Protein AF-0000000083614075 (afdb_homodimer)

Sequence (200 aa):
MGEINKVENQLRDLSQEEKDEILESFGNFKSYLSDQVSKGEK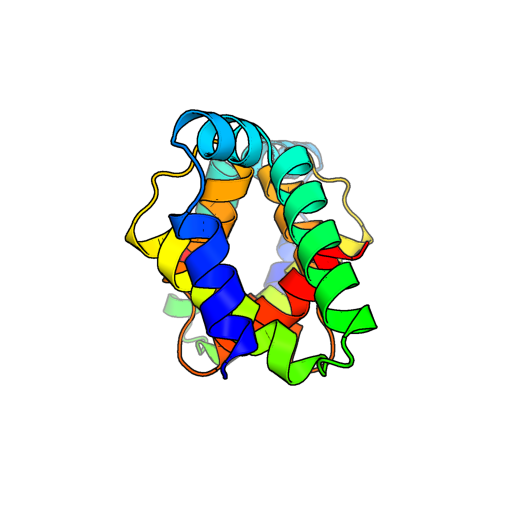LGLSEETLAKATEKVADYLARSEEPRNKEEKVLQELWKSAEGNEKHAIAHALLRMVQQMGEINKVENQLRDLSQEEKDEILESFGNFKSYLSDQVSKGEKLGLSEETLAKATEKVADYLARSEEPRNKEEKVLQELWKSAEGNEKHAIAHALLRMVQQ

Organism: NCBI:txid2304605

pLDDT: mean 85.8, std 11.55, range [47.25, 97.38]

Solvent-accessible surface area (backbone atoms only — not comparable to full-atom values): 10437 Å² total; per-residue (Å²): 110,69,63,40,52,42,52,56,47,49,62,66,66,44,50,72,68,54,47,48,56,31,52,60,34,69,66,46,35,32,51,52,51,28,51,54,51,50,53,39,46,74,74,64,51,48,70,69,56,50,25,53,32,42,36,52,50,51,52,48,44,56,74,73,48,78,62,70,44,62,51,48,38,50,53,35,47,36,55,72,36,36,58,88,69,22,48,58,33,46,19,45,11,47,53,45,40,35,68,100,110,69,64,41,52,42,53,55,48,49,62,68,65,45,50,71,68,55,47,49,57,31,52,61,36,70,66,45,35,33,52,54,52,28,51,55,51,51,53,39,48,75,72,64,51,48,69,68,54,51,24,54,33,42,36,52,50,51,51,47,45,57,74,72,48,78,62,68,43,62,50,48,37,50,53,35,48,36,55,72,36,36,57,86,69,23,46,58,32,46,19,45,11,48,54,46,41,35,69,99

Foldseek 3Di:
DVVLVVVVVVVVPDDPVRVCVCLQDPVSVLQVLLVSVVVCVVVPHDLLRQLVSLLVVLVCCLPPHDRNDPVNVVSSVVCVPDDDCRSSVVSSVSSVVSND/DVVLVVVVVVVVPDDPVRNCVCLQDPVSVLQVLLVSVVVCVVVPHDLLRQLVSLLVVLVCCLPPHDRNDPVNVVSSVVCVPDDDCRSSVVSSVSSVVSND

InterPro domains:
  IPR021637 Protein of unknown function DUF3243 [PF11588] (21-99)
  IPR038292 YmfJ/YflH superfamily [G3DSA:1.10.760.20] (17-100)

Nearest PDB structures (foldseek):
  6j2x-assembly1_R  TM=3.434E-01  e=3.683E+00  Saccharomyces cerevisiae S288C

Radius of gyration: 17.68 Å; Cα contacts (8 Å, |Δi|>4): 192; chains: 2; bounding box: 33×51×41 Å

Secondary structure (DSSP, 8-state):
-HHHHHHHHHHHHS-HHHHHHHHT-HHHHHHHHHHHHHHHHHTT--HHHHHHHHHHHHHHHHHH---SSHHHHHHHHHHHT--TTHHHHHHHHHHHHHH-/-HHHHHHHHHHHHS-HHHHHHHHT-HHHHHHHHHHHHHHHHHTT--HHHHHHHHHHHHHHHHHH---SSHHHHHHHHHHHT--TTHHHHHHHHHHHHHH-

Structure (mmCIF, N/CA/C/O backbone):
data_AF-0000000083614075-model_v1
#
loop_
_entity.id
_entity.type
_entity.pdbx_description
1 polymer 'DUF3243 domain-containing protein'
#
loop_
_atom_site.group_PDB
_atom_site.id
_atom_site.type_symbol
_atom_site.label_atom_id
_atom_site.label_alt_id
_atom_site.label_comp_id
_atom_site.label_asym_id
_atom_site.label_entity_id
_atom_site.label_seq_id
_atom_site.pdbx_PDB_ins_code
_atom_site.Cartn_x
_atom_site.Cartn_y
_atom_site.Cartn_z
_atom_site.occupancy
_atom_site.B_iso_or_equiv
_atom_site.auth_seq_id
_atom_site.auth_comp_id
_atom_site.auth_asym_id
_atom_site.auth_atom_id
_atom_site.pdbx_PDB_model_num
ATOM 1 N N . MET A 1 1 ? 13.602 -20.828 -5.191 1 47.25 1 MET A N 1
ATOM 2 C CA . MET A 1 1 ? 13.852 -20.031 -6.383 1 47.25 1 MET A CA 1
ATOM 3 C C . MET A 1 1 ? 13.062 -20.562 -7.574 1 47.25 1 MET A C 1
ATOM 5 O O . MET A 1 1 ? 12.492 -19.781 -8.344 1 47.25 1 MET A O 1
ATOM 9 N N . GLY A 1 2 ? 13.039 -21.797 -7.535 1 51.81 2 GLY A N 1
ATOM 10 C CA . GLY A 1 2 ? 12.391 -22.5 -8.633 1 51.81 2 GLY A CA 1
ATOM 11 C C . GLY A 1 2 ? 10.891 -22.266 -8.695 1 51.81 2 GLY A C 1
ATOM 12 O O . GLY A 1 2 ? 10.336 -22.062 -9.773 1 51.81 2 GLY A O 1
ATOM 13 N N . GLU A 1 3 ? 10.312 -22.25 -7.539 1 50.25 3 GLU A N 1
ATOM 14 C CA . GLU A 1 3 ? 8.859 -22.141 -7.488 1 50.25 3 GLU A CA 1
ATOM 15 C C . GLU A 1 3 ? 8.414 -20.703 -7.762 1 50.25 3 GLU A C 1
ATOM 17 O O . GLU A 1 3 ? 7.371 -20.469 -8.383 1 50.25 3 GLU A O 1
ATOM 22 N N . ILE A 1 4 ? 9.172 -19.703 -7.238 1 52.78 4 ILE A N 1
ATOM 23 C CA . ILE A 1 4 ? 8.883 -18.297 -7.535 1 52.78 4 ILE A CA 1
ATOM 24 C C . ILE A 1 4 ? 8.891 -18.078 -9.047 1 52.78 4 ILE A C 1
ATOM 26 O O . ILE A 1 4 ? 8.016 -17.391 -9.586 1 52.78 4 ILE A O 1
ATOM 30 N N . ASN A 1 5 ? 9.891 -18.578 -9.695 1 54.62 5 ASN A N 1
ATOM 31 C CA . ASN A 1 5 ? 9.977 -18.5 -11.148 1 54.62 5 ASN A CA 1
ATOM 32 C C . ASN A 1 5 ? 8.75 -19.125 -11.812 1 54.62 5 ASN A C 1
ATOM 34 O O . ASN A 1 5 ? 8.305 -18.656 -12.859 1 54.62 5 ASN A O 1
ATOM 38 N N . LYS A 1 6 ? 8.219 -20.031 -11.016 1 59 6 LYS A N 1
ATOM 39 C CA . LYS A 1 6 ? 7.043 -20.703 -11.555 1 59 6 LYS A CA 1
ATOM 40 C C . LYS A 1 6 ? 5.832 -19.781 -11.57 1 59 6 LYS A C 1
ATOM 42 O O . LYS A 1 6 ? 5.055 -19.781 -12.523 1 59 6 LYS A O 1
ATOM 47 N N . VAL A 1 7 ? 5.766 -18.969 -10.508 1 60.44 7 VAL A N 1
ATOM 48 C CA . VAL A 1 7 ? 4.641 -18.031 -10.469 1 60.44 7 VAL A CA 1
ATOM 49 C C . VAL A 1 7 ? 4.77 -17.016 -11.594 1 60.44 7 VAL A C 1
ATOM 51 O O . VAL A 1 7 ? 3.787 -16.703 -12.273 1 60.44 7 VAL A O 1
ATOM 54 N N . GLU A 1 8 ? 5.93 -16.469 -11.711 1 60.44 8 GLU A N 1
ATOM 55 C CA . GLU A 1 8 ? 6.16 -15.594 -12.852 1 60.44 8 GLU A CA 1
ATOM 56 C C . GLU A 1 8 ? 5.812 -16.281 -14.164 1 60.44 8 GLU A C 1
ATOM 58 O O . GLU A 1 8 ? 5.199 -15.68 -15.047 1 60.44 8 GLU A O 1
ATOM 63 N N . ASN A 1 9 ? 6.266 -17.469 -14.266 1 61.31 9 ASN A N 1
ATOM 64 C CA . ASN A 1 9 ? 6.023 -18.25 -15.469 1 61.31 9 ASN A CA 1
ATOM 65 C C . ASN A 1 9 ? 4.535 -18.516 -15.68 1 61.31 9 ASN A C 1
ATOM 67 O O . ASN A 1 9 ? 4.051 -18.5 -16.812 1 61.31 9 ASN A O 1
ATOM 71 N N . GLN A 1 10 ? 3.871 -18.672 -14.57 1 63.12 10 GLN A N 1
ATOM 72 C CA . GLN A 1 10 ? 2.438 -18.922 -14.68 1 63.12 10 GLN A CA 1
ATOM 73 C C . GLN A 1 10 ? 1.694 -17.672 -15.156 1 63.12 10 GLN A C 1
ATOM 75 O O . GLN A 1 10 ? 0.811 -17.766 -16.016 1 63.12 10 GLN A O 1
ATOM 80 N N . LEU A 1 11 ? 2.098 -16.547 -14.633 1 61.28 11 LEU A N 1
ATOM 81 C CA . LEU A 1 11 ? 1.465 -15.312 -15.094 1 61.28 11 LEU A CA 1
ATOM 82 C C . LEU A 1 11 ? 1.776 -15.055 -16.562 1 61.28 11 LEU A C 1
ATOM 84 O O . LEU A 1 11 ? 0.917 -14.578 -17.312 1 61.28 11 LEU A O 1
ATOM 88 N N . ARG A 1 12 ? 2.955 -15.406 -16.938 1 65.94 12 ARG A N 1
ATOM 89 C CA . ARG A 1 12 ? 3.367 -15.219 -18.312 1 65.94 12 ARG A CA 1
ATOM 90 C C . ARG A 1 12 ? 2.648 -16.203 -19.234 1 65.94 12 ARG A C 1
ATOM 92 O O . ARG A 1 12 ? 2.412 -15.898 -20.406 1 65.94 12 ARG A O 1
ATOM 99 N N . ASP A 1 13 ? 2.25 -17.234 -18.641 1 75 13 ASP A N 1
ATOM 100 C CA . ASP A 1 13 ? 1.647 -18.297 -19.453 1 75 13 ASP A CA 1
ATOM 101 C C . ASP A 1 13 ? 0.148 -18.062 -19.625 1 75 13 ASP A C 1
ATOM 103 O O . ASP A 1 13 ? -0.504 -18.766 -20.406 1 75 13 ASP A O 1
ATOM 107 N N . LEU A 1 14 ? -0.363 -17.016 -18.953 1 79.25 14 LEU A N 1
ATOM 108 C CA . LEU A 1 14 ? -1.79 -16.734 -19.062 1 79.25 14 LEU A CA 1
ATOM 109 C C . LEU A 1 14 ? -2.105 -16.047 -20.391 1 79.25 14 LEU A C 1
ATOM 111 O O . LEU A 1 14 ? -1.291 -15.289 -20.922 1 79.25 14 LEU A O 1
ATOM 115 N N . SER A 1 15 ? -3.271 -16.484 -20.953 1 84.38 15 SER A N 1
ATOM 116 C CA . SER A 1 15 ? -3.732 -15.758 -22.125 1 84.38 15 SER A CA 1
ATOM 117 C C . SER A 1 15 ? -4.09 -14.312 -21.781 1 84.38 15 SER A C 1
ATOM 119 O O . SER A 1 15 ? -4.277 -13.984 -20.609 1 84.38 15 SER A O 1
ATOM 121 N N . GLN A 1 16 ? -4.031 -13.492 -22.75 1 82.44 16 GLN A N 1
ATOM 122 C CA . GLN A 1 16 ? -4.426 -12.102 -22.547 1 82.44 16 GLN A CA 1
ATOM 123 C C . GLN A 1 16 ? -5.832 -12.008 -21.969 1 82.44 16 GLN A C 1
ATOM 125 O O . GLN A 1 16 ? -6.102 -11.172 -21.109 1 82.44 16 GLN A O 1
ATOM 130 N N . GLU A 1 17 ? -6.645 -12.938 -22.438 1 87.31 17 GLU A N 1
ATOM 131 C CA . GLU A 1 17 ? -8.016 -12.969 -21.953 1 87.31 17 GLU A CA 1
ATOM 132 C C . GLU A 1 17 ? -8.07 -13.312 -20.469 1 87.31 17 GLU A C 1
ATOM 134 O O . GLU A 1 17 ? -8.812 -12.695 -19.703 1 87.31 17 GLU A O 1
ATOM 139 N N . GLU A 1 18 ? -7.316 -14.219 -20.016 1 85.94 18 GLU A N 1
ATOM 140 C CA . GLU A 1 18 ? -7.262 -14.602 -18.609 1 85.94 18 GLU A CA 1
ATOM 141 C C . GLU A 1 18 ? -6.703 -13.477 -17.75 1 85.94 18 GLU A C 1
ATOM 143 O O . GLU A 1 18 ? -7.23 -13.188 -16.672 1 85.94 18 GLU A O 1
ATOM 148 N N . LYS A 1 19 ? -5.699 -12.82 -18.203 1 82.06 19 LYS A N 1
ATOM 149 C CA . LYS A 1 19 ? -5.102 -11.703 -17.484 1 82.06 19 LYS A CA 1
ATOM 150 C C . LYS A 1 19 ? -6.109 -10.57 -17.312 1 82.06 19 LYS A C 1
ATOM 152 O O . LYS A 1 19 ? -6.203 -9.984 -16.219 1 82.06 19 LYS A O 1
ATOM 157 N N . ASP A 1 20 ? -6.809 -10.328 -18.359 1 84 20 ASP A N 1
ATOM 158 C CA . ASP A 1 20 ? -7.812 -9.266 -18.328 1 84 20 ASP A CA 1
ATOM 159 C C . ASP A 1 20 ? -8.891 -9.57 -17.281 1 84 20 ASP A C 1
ATOM 161 O O . ASP A 1 20 ? -9.328 -8.672 -16.562 1 84 20 ASP A O 1
ATOM 165 N N . GLU A 1 21 ? -9.188 -10.797 -17.297 1 86.5 21 GLU A N 1
ATOM 166 C CA . GLU A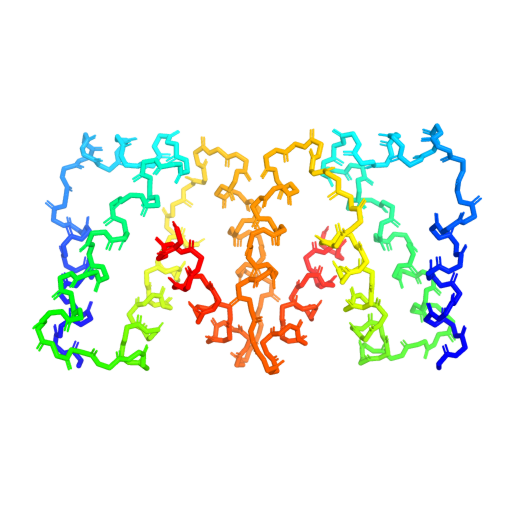 1 21 ? -10.203 -11.203 -16.328 1 86.5 21 GLU A CA 1
ATOM 167 C C . GLU A 1 21 ? -9.695 -11.055 -14.898 1 86.5 21 GLU A C 1
ATOM 169 O O . GLU A 1 21 ? -10.406 -10.555 -14.023 1 86.5 21 GLU A O 1
ATOM 174 N N . ILE A 1 22 ? -8.484 -11.445 -14.648 1 85.31 22 ILE A N 1
ATOM 175 C CA . ILE A 1 22 ? -7.883 -11.414 -13.32 1 85.31 22 ILE A CA 1
ATOM 176 C C . ILE A 1 22 ? -7.684 -9.969 -12.875 1 85.31 22 ILE A C 1
ATOM 178 O O . ILE A 1 22 ? -7.977 -9.617 -11.734 1 85.31 22 ILE A O 1
ATOM 182 N N . LEU A 1 23 ? -7.285 -9.125 -13.859 1 84.69 23 LEU A N 1
ATOM 183 C CA . LEU A 1 23 ? -6.902 -7.762 -13.516 1 84.69 23 LEU A CA 1
ATOM 184 C C . LEU A 1 23 ? -8.102 -6.82 -13.609 1 84.69 23 LEU A C 1
ATOM 186 O O . LEU A 1 23 ? -7.992 -5.641 -13.281 1 84.69 23 LEU A O 1
ATOM 190 N N . GLU A 1 24 ? -9.273 -7.402 -13.984 1 83.94 24 GLU A N 1
ATOM 191 C CA . GLU A 1 24 ? -10.492 -6.605 -14.148 1 83.94 24 GLU A CA 1
ATOM 192 C C . GLU A 1 24 ? -10.914 -5.965 -12.828 1 83.94 24 GLU A C 1
ATOM 194 O O . GLU A 1 24 ? -11.398 -4.832 -12.812 1 83.94 24 GLU A O 1
ATOM 199 N N . SER A 1 25 ? -10.781 -6.734 -11.805 1 88.25 25 SER A N 1
ATOM 200 C CA . SER A 1 25 ? -11.102 -6.199 -10.484 1 88.25 25 SER A CA 1
ATOM 201 C C . SER A 1 25 ? -10.078 -6.656 -9.445 1 88.25 25 SER A C 1
ATOM 203 O O . SER A 1 25 ? -9.508 -7.742 -9.555 1 88.25 25 SER A O 1
ATOM 205 N N . PHE A 1 26 ? -9.898 -5.828 -8.5 1 88.56 26 PHE A N 1
ATOM 206 C CA . PHE A 1 26 ? -8.961 -6.152 -7.43 1 88.56 26 PHE A CA 1
ATOM 207 C C . PHE A 1 26 ? -9.406 -7.41 -6.691 1 88.56 26 PHE A C 1
ATOM 209 O O . PHE A 1 26 ? -8.57 -8.203 -6.25 1 88.56 26 PHE A O 1
ATOM 216 N N . GLY A 1 27 ? -10.68 -7.57 -6.598 1 90 27 GLY A N 1
ATOM 217 C CA . GLY A 1 27 ? -11.211 -8.781 -5.988 1 90 27 GLY A CA 1
ATOM 218 C C . GLY A 1 27 ? -10.789 -10.047 -6.719 1 90 27 GLY A C 1
ATOM 219 O O . GLY A 1 27 ? -10.383 -11.023 -6.09 1 90 27 GLY A O 1
ATOM 220 N N . ASN A 1 28 ? -10.969 -10.023 -8.047 1 90.12 28 ASN A N 1
ATOM 221 C CA . ASN A 1 28 ? -10.531 -11.164 -8.844 1 90.12 28 ASN A CA 1
ATOM 222 C C . ASN A 1 28 ? -9.031 -11.414 -8.688 1 90.12 28 ASN A C 1
ATOM 224 O O . ASN A 1 28 ? -8.609 -12.562 -8.531 1 90.12 28 ASN A O 1
ATOM 228 N N . PHE A 1 29 ? -8.352 -10.352 -8.742 1 87.44 29 PHE A N 1
ATOM 229 C CA . PHE A 1 29 ? -6.906 -10.438 -8.594 1 87.44 29 PHE A CA 1
ATOM 230 C C . PHE A 1 29 ? -6.539 -11.047 -7.242 1 87.44 29 PHE A C 1
ATOM 232 O O . PHE A 1 29 ? -5.727 -11.969 -7.168 1 87.44 29 PHE A O 1
ATOM 239 N N . LYS A 1 30 ? -7.129 -10.617 -6.223 1 91.06 30 LYS A N 1
ATOM 240 C CA . LYS A 1 30 ? -6.875 -11.117 -4.879 1 91.06 30 LYS A CA 1
ATOM 241 C C . LYS A 1 30 ? -7.191 -12.609 -4.781 1 91.06 30 LYS A C 1
ATOM 243 O O . LYS A 1 30 ? -6.441 -13.367 -4.164 1 91.06 30 LYS A O 1
ATOM 248 N N . SER A 1 31 ? -8.32 -13 -5.332 1 91.12 31 SER A N 1
ATOM 249 C CA . SER A 1 31 ? -8.711 -14.398 -5.309 1 91.12 31 SER A CA 1
ATOM 250 C C . SER A 1 31 ? -7.68 -15.273 -6.008 1 91.12 31 SER A C 1
ATOM 252 O O . SER A 1 31 ? -7.316 -16.344 -5.5 1 91.12 31 SER A O 1
ATOM 254 N N . TYR A 1 32 ? -7.316 -14.805 -7.156 1 88 32 TYR A N 1
ATOM 255 C CA . TYR A 1 32 ? -6.316 -15.555 -7.906 1 88 32 TYR A CA 1
ATOM 256 C C . TYR A 1 32 ? -5.027 -15.703 -7.105 1 88 32 TYR A C 1
ATOM 258 O O . TYR A 1 32 ? -4.488 -16.797 -6.977 1 88 32 TYR A O 1
ATOM 266 N N . LEU A 1 33 ? -4.488 -14.586 -6.594 1 88.75 33 LEU A N 1
ATOM 267 C CA . LEU A 1 33 ? -3.246 -14.617 -5.828 1 88.75 33 LEU A CA 1
ATOM 268 C C . LEU A 1 33 ? -3.395 -15.484 -4.582 1 88.75 33 LEU A C 1
ATOM 270 O O . LEU A 1 33 ? -2.459 -16.188 -4.199 1 88.75 33 LEU A O 1
ATOM 274 N N . SER A 1 34 ? -4.535 -15.375 -3.955 1 91.38 34 SER A N 1
ATOM 275 C CA . SER A 1 34 ? -4.797 -16.188 -2.775 1 91.38 34 SER A CA 1
ATOM 276 C C . SER A 1 34 ? -4.695 -17.672 -3.098 1 91.38 34 SER A C 1
ATOM 278 O O . SER A 1 34 ? -4.129 -18.453 -2.32 1 91.38 34 SER A O 1
ATOM 280 N N . ASP A 1 35 ? -5.234 -18.016 -4.195 1 90.12 35 ASP A N 1
ATOM 281 C CA . ASP A 1 35 ? -5.164 -19.406 -4.637 1 90.12 35 ASP A CA 1
ATOM 282 C C . ASP A 1 35 ? -3.717 -19.828 -4.875 1 90.12 35 ASP A C 1
ATOM 284 O O . ASP A 1 35 ? -3.312 -20.922 -4.469 1 90.12 35 ASP A O 1
ATOM 288 N N . GLN A 1 36 ? -3.002 -18.984 -5.547 1 86.44 36 GLN A N 1
ATOM 289 C CA . GLN A 1 36 ? -1.602 -19.281 -5.816 1 86.44 36 GLN A CA 1
ATOM 290 C C . GLN A 1 36 ? -0.808 -19.422 -4.52 1 86.44 36 GLN A C 1
ATOM 292 O O . GLN A 1 36 ? 0.027 -20.312 -4.387 1 86.44 36 GLN A O 1
ATOM 297 N N . VAL A 1 37 ? -1.019 -18.547 -3.586 1 89.19 37 VAL A N 1
ATOM 298 C CA . VAL A 1 37 ? -0.34 -18.578 -2.293 1 89.19 37 VAL A CA 1
ATOM 299 C C . VAL A 1 37 ? -0.695 -19.859 -1.548 1 89.19 37 VAL A C 1
ATOM 301 O O . VAL A 1 37 ? 0.181 -20.516 -0.983 1 89.19 37 VAL A O 1
ATOM 304 N N . SER A 1 38 ? -1.974 -20.203 -1.531 1 90.38 38 SER A N 1
ATOM 305 C CA . SER A 1 38 ? -2.428 -21.422 -0.872 1 90.38 38 SER A CA 1
ATOM 306 C C . SER A 1 38 ? -1.735 -22.641 -1.446 1 90.38 38 SER A C 1
ATOM 308 O O . SER A 1 38 ? -1.33 -23.547 -0.702 1 90.38 38 SER A O 1
ATOM 310 N N . LYS A 1 39 ? -1.658 -22.719 -2.74 1 88.62 39 LYS A N 1
ATOM 311 C CA . LYS A 1 39 ? -0.956 -23.812 -3.395 1 88.62 39 LYS A CA 1
ATOM 312 C C . LYS A 1 39 ? 0.502 -23.875 -2.947 1 88.62 39 LYS A C 1
ATOM 314 O O . LYS A 1 39 ? 1.022 -24.953 -2.66 1 88.62 39 LYS A O 1
ATOM 319 N N . GLY A 1 40 ? 1.135 -22.734 -2.912 1 88 40 GLY A N 1
ATOM 320 C CA . GLY A 1 40 ? 2.514 -22.672 -2.455 1 88 40 GLY A CA 1
ATOM 321 C C . GLY A 1 40 ? 2.689 -23.141 -1.024 1 88 40 GLY A C 1
ATOM 322 O O . GLY A 1 40 ? 3.643 -23.859 -0.715 1 88 40 GLY A O 1
ATOM 323 N N . GLU A 1 41 ? 1.739 -22.766 -0.223 1 89.69 41 GLU A N 1
ATOM 324 C CA . GLU A 1 41 ? 1.795 -23.188 1.172 1 89.69 41 GLU A CA 1
ATOM 325 C C . GLU A 1 41 ? 1.646 -24.703 1.292 1 89.69 41 GLU A C 1
ATOM 327 O O . GLU A 1 41 ? 2.34 -25.344 2.088 1 89.69 41 GLU A O 1
ATOM 332 N N . LYS A 1 42 ? 0.797 -25.234 0.542 1 90.94 42 LYS A N 1
ATOM 333 C CA . LYS A 1 42 ? 0.562 -26.672 0.564 1 90.94 42 LYS A CA 1
ATOM 334 C C . LYS A 1 42 ? 1.794 -27.438 0.087 1 90.94 42 LYS A C 1
ATOM 336 O O . LYS A 1 42 ? 2.047 -28.562 0.533 1 90.94 42 LYS A O 1
ATOM 341 N N . LEU A 1 43 ? 2.557 -26.797 -0.773 1 90.06 43 LEU A N 1
ATOM 342 C CA . LEU A 1 43 ? 3.775 -27.406 -1.289 1 90.06 43 LEU A CA 1
ATOM 343 C C . LEU A 1 43 ? 4.934 -27.219 -0.312 1 90.06 43 LEU A C 1
ATOM 345 O O . LEU A 1 43 ? 6.047 -27.672 -0.573 1 90.06 43 LEU A O 1
ATOM 349 N N . GLY A 1 44 ? 4.695 -26.5 0.782 1 90 44 GLY A N 1
ATOM 350 C CA . GLY A 1 44 ? 5.688 -26.359 1.833 1 90 44 GLY A CA 1
ATOM 351 C C . GLY A 1 44 ? 6.559 -25.125 1.667 1 90 44 GLY A C 1
ATOM 352 O O . GLY A 1 44 ? 7.605 -25.016 2.307 1 90 44 GLY A O 1
ATOM 353 N N . LEU A 1 45 ? 6.18 -24.219 0.826 1 89.44 45 LEU A N 1
ATOM 354 C CA . LEU A 1 45 ? 6.945 -23 0.663 1 89.44 45 LEU A CA 1
ATOM 355 C C . LEU A 1 45 ? 6.824 -22.109 1.898 1 89.44 45 LEU A C 1
ATOM 357 O O . LEU A 1 45 ? 5.742 -21.984 2.477 1 89.44 45 LEU A O 1
ATOM 361 N N . SER A 1 46 ? 7.949 -21.516 2.301 1 90.75 46 SER A N 1
ATOM 362 C CA . SER A 1 46 ? 7.957 -20.641 3.469 1 90.75 46 SER A CA 1
ATOM 363 C C . SER A 1 46 ? 7.316 -19.297 3.152 1 90.75 46 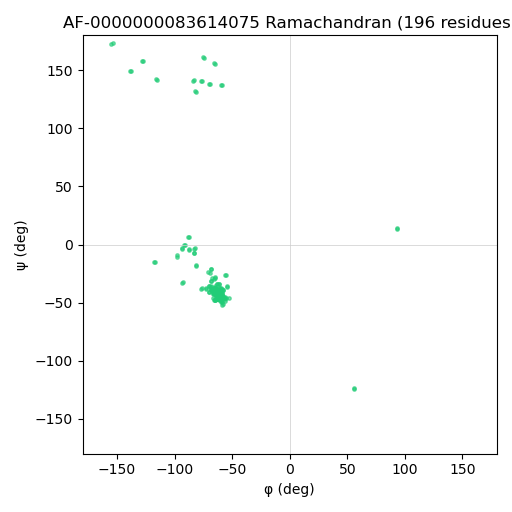SER A C 1
ATOM 365 O O . SER A 1 46 ? 7.199 -18.922 1.985 1 90.75 46 SER A O 1
ATOM 367 N N . GLU A 1 47 ? 6.926 -18.609 4.184 1 88.38 47 GLU A N 1
ATOM 368 C CA . GLU A 1 47 ? 6.406 -17.25 4.016 1 88.38 47 GLU A CA 1
ATOM 369 C C . GLU A 1 47 ? 7.434 -16.344 3.338 1 88.38 47 GLU A C 1
ATOM 371 O O . GLU A 1 47 ? 7.078 -15.516 2.496 1 88.38 47 GLU A O 1
ATOM 376 N N . GLU A 1 48 ? 8.656 -16.547 3.73 1 91.5 48 GLU A N 1
ATOM 377 C CA . GLU A 1 48 ? 9.734 -15.758 3.141 1 91.5 48 GLU A CA 1
ATOM 378 C C . GLU A 1 48 ? 9.867 -16.031 1.645 1 91.5 48 GLU A C 1
ATOM 380 O O . GLU A 1 48 ? 10.023 -15.109 0.849 1 91.5 48 GLU A O 1
ATOM 385 N N . THR A 1 49 ? 9.758 -17.203 1.249 1 90.5 49 THR A N 1
ATOM 386 C CA . THR A 1 49 ? 9.82 -17.562 -0.161 1 90.5 49 THR A CA 1
ATOM 387 C C . THR A 1 49 ? 8.633 -16.984 -0.924 1 90.5 49 THR A C 1
ATOM 389 O O . THR A 1 49 ? 8.797 -16.438 -2.018 1 90.5 49 THR A O 1
ATOM 392 N N . LEU A 1 50 ? 7.512 -17.078 -0.289 1 92.06 50 LEU A N 1
ATOM 393 C CA . LEU A 1 50 ? 6.309 -16.531 -0.903 1 92.06 50 LEU A CA 1
ATOM 394 C C . LEU A 1 50 ? 6.395 -15.008 -1.011 1 92.06 50 LEU A C 1
ATOM 396 O O . LEU A 1 50 ? 5.953 -14.43 -2.004 1 92.06 50 LEU A O 1
ATOM 400 N N . ALA A 1 51 ? 6.949 -14.375 -0.026 1 91.25 51 ALA A N 1
ATOM 401 C CA . ALA A 1 51 ? 7.121 -12.93 -0.055 1 91.25 51 ALA A CA 1
ATOM 402 C C . ALA A 1 51 ? 8.07 -12.508 -1.175 1 91.25 51 ALA A C 1
ATOM 404 O O . ALA A 1 51 ? 7.832 -11.516 -1.863 1 91.25 51 ALA A O 1
ATOM 405 N N . LYS A 1 52 ? 9.086 -13.242 -1.372 1 90.62 52 LYS A N 1
ATOM 406 C CA . LYS A 1 52 ? 10.031 -12.953 -2.447 1 90.62 52 LYS A CA 1
ATOM 407 C C . LYS A 1 52 ? 9.375 -13.117 -3.814 1 90.62 52 LYS A C 1
ATOM 409 O O . LYS A 1 52 ? 9.617 -12.32 -4.727 1 90.62 52 LYS A O 1
ATOM 414 N N . ALA A 1 53 ? 8.586 -14.156 -3.912 1 87.38 53 ALA A N 1
ATOM 415 C CA . ALA A 1 53 ? 7.832 -14.336 -5.148 1 87.38 53 ALA A CA 1
ATOM 416 C C . ALA A 1 53 ? 6.879 -13.164 -5.387 1 87.38 53 ALA A C 1
ATOM 418 O O . ALA A 1 53 ? 6.773 -12.656 -6.504 1 87.38 53 ALA A O 1
ATOM 419 N N . THR A 1 54 ? 6.191 -12.742 -4.359 1 91.56 54 THR A N 1
ATOM 420 C CA . THR A 1 54 ? 5.281 -11.609 -4.438 1 91.56 54 THR A CA 1
ATOM 421 C C . THR A 1 54 ? 6.027 -10.344 -4.867 1 91.56 54 THR A C 1
ATOM 423 O O . THR A 1 54 ? 5.527 -9.57 -5.684 1 91.56 54 THR A O 1
ATOM 426 N N . GLU A 1 55 ? 7.168 -10.195 -4.328 1 91.69 55 GLU A N 1
ATOM 427 C CA . GLU A 1 55 ? 7.992 -9.055 -4.711 1 91.69 55 GLU A CA 1
ATOM 428 C C . GLU A 1 55 ? 8.266 -9.047 -6.211 1 91.69 55 GLU A C 1
ATOM 430 O O . GLU A 1 55 ? 8.164 -8.008 -6.863 1 91.69 55 GLU A O 1
ATOM 435 N N . LYS A 1 56 ? 8.594 -10.164 -6.73 1 88.06 56 LYS A N 1
ATOM 436 C CA . LYS A 1 56 ? 8.883 -10.273 -8.156 1 88.06 56 LYS A CA 1
ATOM 437 C C . LYS A 1 56 ? 7.648 -9.969 -8.992 1 88.06 56 LYS A C 1
ATOM 439 O O . LYS A 1 56 ? 7.738 -9.258 -10 1 88.06 56 LYS A O 1
ATOM 444 N N . VAL A 1 57 ? 6.531 -10.43 -8.602 1 85.12 57 VAL A N 1
ATOM 445 C CA . VAL A 1 57 ? 5.285 -10.195 -9.312 1 85.12 57 VAL A CA 1
ATOM 446 C C . VAL A 1 57 ? 4.941 -8.703 -9.273 1 85.12 57 VAL A C 1
ATOM 448 O O . VAL A 1 57 ? 4.566 -8.125 -10.297 1 85.12 57 VAL A O 1
ATOM 451 N N . ALA A 1 58 ? 5.047 -8.18 -8.094 1 89.5 58 ALA A N 1
ATOM 452 C CA . ALA A 1 58 ? 4.742 -6.762 -7.934 1 89.5 58 ALA A CA 1
ATOM 453 C C . ALA A 1 58 ? 5.676 -5.902 -8.781 1 89.5 58 ALA A C 1
ATOM 455 O O . ALA A 1 58 ? 5.242 -4.922 -9.391 1 89.5 58 ALA A O 1
ATOM 456 N N . ASP A 1 59 ? 6.969 -6.281 -8.891 1 90 59 ASP A N 1
ATOM 457 C CA . ASP A 1 59 ? 7.93 -5.582 -9.742 1 90 59 ASP A CA 1
ATOM 458 C C . ASP A 1 59 ? 7.512 -5.633 -11.211 1 90 59 ASP A C 1
ATOM 460 O O . ASP A 1 59 ? 7.547 -4.613 -11.906 1 90 59 ASP A O 1
ATOM 464 N N . TYR A 1 60 ? 7.176 -6.793 -11.555 1 83.81 60 TYR A N 1
ATOM 465 C CA . TYR A 1 60 ? 6.77 -6.98 -12.938 1 83.81 60 TYR A CA 1
ATOM 466 C C . TYR A 1 60 ? 5.535 -6.148 -13.266 1 83.81 60 TYR A C 1
ATOM 468 O O . TYR A 1 60 ? 5.496 -5.449 -14.281 1 83.81 60 TYR A O 1
ATOM 476 N N . LEU A 1 61 ? 4.539 -6.203 -12.422 1 83.44 61 LEU A N 1
ATOM 477 C CA . LEU A 1 61 ? 3.295 -5.473 -12.648 1 83.44 61 LEU A CA 1
ATOM 478 C C . LEU A 1 61 ? 3.539 -3.969 -12.641 1 83.44 61 LEU A C 1
ATOM 480 O O . LEU A 1 61 ? 2.975 -3.242 -13.461 1 83.44 61 LEU A O 1
ATOM 484 N N . ALA A 1 62 ? 4.352 -3.508 -11.781 1 88.75 62 ALA A N 1
ATOM 485 C CA . ALA A 1 62 ? 4.621 -2.078 -11.656 1 88.75 62 ALA A CA 1
ATOM 486 C C . ALA A 1 62 ? 5.352 -1.548 -12.891 1 88.75 62 ALA A C 1
ATOM 488 O O . ALA A 1 62 ? 5.168 -0.392 -13.273 1 88.75 62 ALA A O 1
ATOM 489 N N . ARG A 1 63 ? 6.109 -2.355 -13.555 1 87.94 63 ARG A N 1
ATOM 490 C CA . ARG A 1 63 ? 6.926 -1.926 -14.68 1 87.94 63 ARG A CA 1
ATOM 491 C C . ARG A 1 63 ? 6.18 -2.121 -16 1 87.94 63 ARG A C 1
ATOM 493 O O . ARG A 1 63 ? 6.363 -1.349 -16.938 1 87.94 63 ARG A O 1
ATOM 500 N N . SER A 1 64 ? 5.344 -3.143 -16.094 1 77.62 64 SER A N 1
ATOM 501 C CA . SER A 1 64 ? 4.949 -3.617 -17.422 1 77.62 64 SER A CA 1
ATOM 502 C C . SER A 1 64 ? 3.451 -3.455 -17.641 1 77.62 64 SER A C 1
ATOM 504 O O . SER A 1 64 ? 2.971 -3.551 -18.766 1 77.62 64 SER A O 1
ATOM 506 N N . GLU A 1 65 ? 2.775 -3.24 -16.547 1 76 65 GLU A N 1
ATOM 507 C CA . GLU A 1 65 ? 1.328 -3.225 -16.734 1 76 65 GLU A CA 1
ATOM 508 C C . GLU A 1 65 ? 0.747 -1.849 -16.438 1 76 65 GLU A C 1
ATOM 510 O O . GLU A 1 65 ? 1.213 -1.161 -15.523 1 76 65 GLU A O 1
ATOM 515 N N . GLU A 1 66 ? -0.226 -1.506 -17.25 1 85.62 66 GLU A N 1
ATOM 516 C CA . GLU A 1 66 ? -1.055 -0.36 -16.891 1 85.62 66 GLU A CA 1
ATOM 517 C C . GLU A 1 66 ? -2.143 -0.757 -15.891 1 85.62 66 GLU A C 1
ATOM 519 O O . GLU A 1 66 ? -2.789 -1.795 -16.047 1 85.62 66 GLU A O 1
ATOM 524 N N . PRO A 1 67 ? -2.236 0.052 -14.828 1 87.38 67 PRO A N 1
ATOM 525 C CA . PRO A 1 67 ? -3.301 -0.279 -13.875 1 87.38 67 PRO A CA 1
ATOM 526 C C . PRO A 1 67 ? -4.688 -0.273 -14.523 1 87.38 67 PRO A C 1
ATOM 528 O O . PRO A 1 67 ? -4.973 0.569 -15.375 1 87.38 67 PRO A O 1
ATOM 531 N N . ARG A 1 68 ? -5.484 -1.207 -14.219 1 84.69 68 ARG A N 1
ATOM 532 C CA . ARG A 1 68 ? -6.801 -1.339 -14.828 1 84.69 68 ARG A CA 1
ATOM 533 C C . ARG A 1 68 ? -7.883 -0.745 -13.93 1 84.69 68 ARG A C 1
ATOM 535 O O . ARG A 1 68 ? -9.047 -0.656 -14.328 1 84.69 68 ARG A O 1
ATOM 542 N N . ASN A 1 69 ? -7.574 -0.437 -12.781 1 87.62 69 ASN A N 1
ATOM 543 C CA . ASN A 1 69 ? -8.484 0.186 -11.828 1 87.62 69 ASN A CA 1
ATOM 544 C C . ASN A 1 69 ? -7.723 1.006 -10.789 1 87.62 69 ASN A C 1
ATOM 546 O O . ASN A 1 69 ? -6.492 1.01 -10.773 1 87.62 69 ASN A O 1
ATOM 550 N N . LYS A 1 70 ? -8.422 1.71 -9.969 1 90 70 LYS A N 1
ATOM 551 C CA . LYS A 1 70 ? -7.824 2.639 -9.008 1 90 70 LYS A CA 1
ATOM 552 C C . LYS A 1 70 ? -7.059 1.89 -7.922 1 90 70 LYS A C 1
ATOM 554 O O . LYS A 1 70 ? -6.066 2.396 -7.395 1 90 70 LYS A O 1
ATOM 559 N N . GLU A 1 71 ? -7.527 0.666 -7.582 1 93.06 71 GLU A N 1
ATOM 560 C CA . GLU A 1 71 ? -6.844 -0.137 -6.57 1 93.06 71 GLU A CA 1
ATOM 561 C C . GLU A 1 71 ? -5.449 -0.54 -7.039 1 93.06 71 GLU A C 1
ATOM 563 O O . GLU A 1 71 ? -4.473 -0.382 -6.305 1 93.06 71 GLU A O 1
ATOM 568 N N . GLU A 1 72 ? -5.398 -0.919 -8.273 1 90.69 72 GLU A N 1
ATOM 569 C CA . GLU A 1 72 ? -4.109 -1.291 -8.852 1 90.69 72 GLU A CA 1
ATOM 570 C C . GLU A 1 72 ? -3.197 -0.075 -8.992 1 90.69 72 GLU A C 1
ATOM 572 O O . GLU A 1 72 ? -1.986 -0.172 -8.781 1 90.69 72 GLU A O 1
ATOM 577 N N . LYS A 1 73 ? -3.779 1.015 -9.352 1 92.44 73 LYS A N 1
ATOM 578 C CA . LYS A 1 73 ? -2.996 2.23 -9.547 1 92.44 73 LYS A CA 1
ATOM 579 C C . LYS A 1 73 ? -2.34 2.678 -8.242 1 92.44 73 LYS A C 1
ATOM 581 O O . LYS A 1 73 ? -1.147 2.994 -8.219 1 92.44 73 LYS A O 1
ATOM 586 N N . VAL A 1 74 ? -3.109 2.691 -7.191 1 94.31 74 VAL A N 1
ATOM 587 C CA . VAL A 1 74 ? -2.551 3.143 -5.922 1 94.31 74 VAL A CA 1
ATOM 588 C C . VAL A 1 74 ? -1.434 2.197 -5.484 1 94.31 74 VAL A C 1
ATOM 590 O O . VAL A 1 74 ? -0.399 2.641 -4.98 1 94.31 74 VAL A O 1
ATOM 593 N N . LEU A 1 75 ? -1.626 0.843 -5.652 1 95.62 75 LEU A N 1
ATOM 594 C CA . LEU A 1 75 ? -0.59 -0.117 -5.285 1 95.62 75 LEU A CA 1
ATOM 595 C C . LEU A 1 75 ? 0.65 0.065 -6.156 1 95.62 75 LEU A C 1
ATOM 597 O O . LEU A 1 75 ? 1.776 -0.074 -5.672 1 95.62 75 LEU A O 1
ATOM 601 N N . GLN A 1 76 ? 0.407 0.354 -7.387 1 95 76 GLN A N 1
ATOM 602 C CA . GLN A 1 76 ? 1.527 0.591 -8.289 1 95 76 GLN A CA 1
ATOM 603 C C . GLN A 1 76 ? 2.311 1.835 -7.883 1 95 76 GLN A C 1
ATOM 605 O O . GLN A 1 76 ? 3.543 1.818 -7.855 1 95 76 GLN A O 1
ATOM 610 N N . GLU A 1 77 ? 1.637 2.943 -7.621 1 94.69 77 GLU A N 1
ATOM 611 C CA . GLU A 1 77 ? 2.293 4.172 -7.184 1 94.69 77 GLU A CA 1
ATOM 612 C C . GLU A 1 77 ? 3.064 3.951 -5.883 1 94.69 77 GLU A C 1
ATOM 614 O O . GLU A 1 77 ? 4.195 4.418 -5.738 1 94.69 77 GLU A O 1
ATOM 619 N N . LEU A 1 78 ? 2.432 3.254 -4.977 1 97 78 LEU A N 1
ATOM 620 C CA . LEU A 1 78 ? 3.102 2.932 -3.721 1 97 78 LEU A CA 1
ATOM 621 C C . LEU A 1 78 ? 4.379 2.137 -3.977 1 97 78 LEU A C 1
ATOM 623 O O . LEU A 1 78 ? 5.438 2.463 -3.436 1 97 78 LEU A O 1
ATOM 627 N N . TRP A 1 79 ? 4.262 1.162 -4.789 1 97.06 79 TRP A N 1
ATOM 628 C CA . TRP A 1 79 ? 5.379 0.272 -5.09 1 97.06 79 TRP A CA 1
ATOM 629 C C . TRP A 1 79 ? 6.523 1.037 -5.746 1 97.06 79 TRP A C 1
ATOM 631 O O . TRP A 1 79 ? 7.688 0.851 -5.391 1 97.06 79 TRP A O 1
ATOM 641 N N . LYS A 1 80 ? 6.227 1.889 -6.645 1 96.06 80 LYS A N 1
ATOM 642 C CA . LYS A 1 80 ? 7.234 2.66 -7.367 1 96.06 80 LYS A CA 1
ATOM 643 C C . LYS A 1 80 ? 7.93 3.656 -6.445 1 96.06 80 LYS A C 1
ATOM 645 O O . LYS A 1 80 ? 9.039 4.102 -6.727 1 96.06 80 LYS A O 1
ATOM 650 N N . SER A 1 81 ? 7.258 3.979 -5.344 1 96.06 81 SER A N 1
ATOM 651 C CA . SER A 1 81 ? 7.793 4.953 -4.398 1 96.06 81 SER A CA 1
ATOM 652 C C . SER A 1 81 ? 8.57 4.266 -3.281 1 96.06 81 SER A C 1
ATOM 654 O O . SER A 1 81 ? 9.148 4.93 -2.416 1 96.06 81 SER A O 1
ATOM 656 N N . ALA A 1 82 ? 8.578 2.984 -3.301 1 96.81 82 ALA A N 1
ATOM 657 C CA . ALA A 1 82 ? 9.289 2.217 -2.281 1 96.81 82 ALA A CA 1
ATOM 658 C C . ALA A 1 82 ? 10.766 2.07 -2.633 1 96.81 82 ALA A C 1
ATOM 660 O O . ALA A 1 82 ? 11.117 1.886 -3.801 1 96.81 82 ALA A O 1
ATOM 661 N N . GLU A 1 83 ? 11.625 2.164 -1.597 1 92.56 83 GLU A N 1
ATOM 662 C CA . GLU A 1 83 ? 13.07 2.053 -1.773 1 92.56 83 GLU A CA 1
ATOM 663 C C . GLU A 1 83 ? 13.664 1.009 -0.832 1 92.56 83 GLU A C 1
ATOM 665 O O . GLU A 1 83 ? 13.07 0.688 0.2 1 92.56 83 GLU A O 1
ATOM 670 N N . GLY A 1 84 ? 14.836 0.541 -1.248 1 86.5 84 GLY A N 1
ATOM 671 C CA . GLY A 1 84 ? 15.57 -0.371 -0.382 1 86.5 84 GLY A CA 1
ATOM 672 C C . GLY A 1 84 ? 14.766 -1.599 0.006 1 86.5 84 GLY A C 1
ATOM 673 O O . GLY A 1 84 ? 14.211 -2.281 -0.857 1 86.5 84 GLY A O 1
ATOM 674 N N . ASN A 1 85 ? 14.648 -1.782 1.342 1 91.44 85 ASN A N 1
ATOM 675 C CA . ASN A 1 85 ? 13.961 -2.957 1.856 1 91.44 85 ASN A CA 1
ATOM 676 C C . ASN A 1 85 ? 12.461 -2.703 2.01 1 91.44 85 ASN A C 1
ATOM 678 O O . ASN A 1 85 ? 11.734 -3.549 2.533 1 91.44 85 ASN A O 1
ATOM 682 N N . GLU A 1 86 ? 12.039 -1.628 1.566 1 96.19 86 GLU A N 1
ATOM 683 C CA . GLU A 1 86 ? 10.633 -1.278 1.722 1 96.19 86 GLU A CA 1
ATOM 684 C C . GLU A 1 86 ? 9.742 -2.156 0.844 1 96.19 86 GLU A C 1
ATOM 686 O O . GLU A 1 86 ? 8.641 -2.533 1.248 1 96.19 86 GLU A O 1
ATOM 691 N N . LYS A 1 87 ? 10.258 -2.494 -0.35 1 96.56 87 LYS A N 1
ATOM 692 C CA . LYS A 1 87 ? 9.5 -3.359 -1.246 1 96.56 87 LYS A CA 1
ATOM 693 C C . LYS A 1 87 ? 9.281 -4.738 -0.627 1 96.56 87 LYS A C 1
ATOM 695 O O . LYS A 1 87 ? 8.203 -5.32 -0.755 1 96.56 87 LYS A O 1
ATOM 700 N N . HIS A 1 88 ? 10.281 -5.188 0.032 1 96 88 HIS A N 1
ATOM 701 C CA . HIS A 1 88 ? 10.18 -6.477 0.713 1 96 88 HIS A CA 1
ATOM 702 C C . HIS A 1 88 ? 9.125 -6.43 1.818 1 96 88 HIS A C 1
ATOM 704 O O . HIS A 1 88 ? 8.336 -7.363 1.971 1 96 88 HIS A O 1
ATOM 710 N N . ALA A 1 89 ? 9.125 -5.379 2.562 1 96.25 89 ALA A N 1
ATOM 711 C CA . ALA A 1 89 ? 8.133 -5.195 3.621 1 96.25 89 ALA A CA 1
ATOM 712 C C . ALA A 1 89 ? 6.727 -5.113 3.045 1 96.25 89 ALA A C 1
ATOM 714 O O . ALA A 1 89 ? 5.797 -5.734 3.566 1 96.25 89 ALA A O 1
ATOM 715 N N . ILE A 1 90 ? 6.594 -4.375 1.975 1 97.38 90 ILE A N 1
ATOM 716 C CA . ILE A 1 90 ? 5.289 -4.215 1.339 1 97.38 90 ILE A CA 1
ATOM 717 C C . ILE A 1 90 ? 4.816 -5.562 0.792 1 97.38 90 ILE A C 1
ATOM 719 O O . ILE A 1 90 ? 3.637 -5.898 0.896 1 97.38 90 ILE A O 1
ATOM 723 N N . ALA A 1 91 ? 5.746 -6.344 0.265 1 95.19 91 ALA A N 1
ATOM 724 C CA . ALA A 1 91 ? 5.398 -7.66 -0.271 1 95.19 91 ALA A CA 1
ATOM 725 C C . ALA A 1 91 ? 4.828 -8.562 0.819 1 95.19 91 ALA A C 1
ATOM 727 O O . ALA A 1 91 ? 3.854 -9.281 0.59 1 95.19 91 ALA A O 1
ATOM 728 N N . HIS A 1 92 ? 5.422 -8.516 2.039 1 96.19 92 HIS A N 1
ATOM 729 C CA . HIS A 1 92 ? 4.906 -9.32 3.145 1 96.19 92 HIS A CA 1
ATOM 730 C C . HIS A 1 92 ? 3.477 -8.922 3.492 1 96.19 92 HIS A C 1
ATOM 732 O O . HIS A 1 92 ? 2.621 -9.789 3.695 1 96.19 92 HIS A O 1
ATOM 738 N N . ALA A 1 93 ? 3.322 -7.637 3.555 1 96.44 93 ALA A N 1
ATOM 739 C CA . ALA A 1 93 ? 1.987 -7.148 3.889 1 96.44 93 ALA A CA 1
ATOM 740 C C . ALA A 1 93 ? 0.979 -7.523 2.807 1 96.44 93 ALA A C 1
ATOM 742 O O . ALA A 1 93 ? -0.15 -7.914 3.111 1 96.44 93 ALA A O 1
ATOM 743 N N . LEU A 1 94 ? 1.426 -7.387 1.549 1 95.81 94 LEU A N 1
ATOM 744 C CA . LEU A 1 94 ? 0.566 -7.75 0.427 1 95.81 94 LEU A CA 1
ATOM 745 C C . LEU A 1 94 ? 0.19 -9.227 0.487 1 95.81 94 LEU A C 1
ATOM 747 O O . LEU A 1 94 ? -0.962 -9.586 0.24 1 95.81 94 LEU A O 1
ATOM 751 N N . LEU A 1 95 ? 1.147 -10 0.751 1 93.75 95 LEU A N 1
ATOM 752 C CA . LEU A 1 95 ? 0.911 -11.438 0.847 1 93.75 95 LEU A CA 1
ATOM 753 C C . LEU A 1 95 ? -0.157 -11.742 1.892 1 93.75 95 LEU A C 1
ATOM 755 O O . LEU A 1 95 ? -1.098 -12.492 1.621 1 93.75 95 LEU A O 1
ATOM 759 N N . ARG A 1 96 ? -0.059 -11.148 3.014 1 94.12 96 ARG A N 1
ATOM 760 C CA . ARG A 1 96 ? -1.026 -11.375 4.082 1 94.12 96 ARG A CA 1
ATOM 761 C C . ARG A 1 96 ? -2.393 -10.805 3.717 1 94.12 96 ARG A C 1
ATOM 763 O O . ARG A 1 96 ? -3.426 -11.375 4.074 1 94.12 96 ARG A O 1
ATOM 770 N N . MET A 1 97 ? -2.357 -9.703 3.053 1 94.25 97 MET A N 1
ATOM 771 C CA . MET A 1 97 ? -3.594 -9.055 2.629 1 94.25 97 MET A CA 1
ATOM 772 C C . MET A 1 97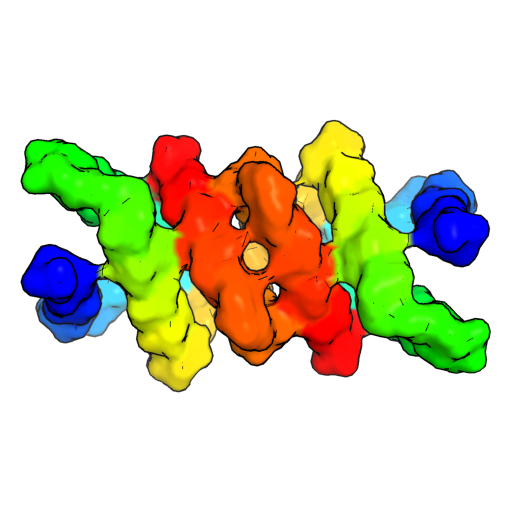 ? -4.414 -9.984 1.736 1 94.25 97 MET A C 1
ATOM 774 O O . MET A 1 97 ? -5.645 -10.008 1.825 1 94.25 97 MET A O 1
ATOM 778 N N . VAL A 1 98 ? -3.736 -10.734 0.875 1 91.06 98 VAL A N 1
ATOM 779 C CA . VAL A 1 98 ? -4.457 -11.555 -0.09 1 91.06 98 VAL A CA 1
ATOM 780 C C . VAL A 1 98 ? -4.918 -12.852 0.578 1 91.06 98 VAL A C 1
ATOM 782 O O . VAL A 1 98 ? -5.762 -13.57 0.037 1 91.06 98 VAL A O 1
ATOM 785 N N . GLN A 1 99 ? -4.32 -13.156 1.69 1 86.62 99 GLN A N 1
ATOM 786 C CA . GLN A 1 99 ? -4.691 -14.367 2.416 1 86.62 99 GLN A CA 1
ATOM 787 C C . GLN A 1 99 ? -5.91 -14.125 3.299 1 86.62 99 GLN A C 1
ATOM 789 O O . GLN A 1 99 ? -6.469 -15.062 3.869 1 86.62 99 GLN A O 1
ATOM 794 N N . GLN A 1 100 ? -6.289 -12.906 3.371 1 74.88 100 GLN A N 1
ATOM 795 C CA . GLN A 1 100 ? -7.457 -12.586 4.184 1 74.88 100 GLN A CA 1
ATOM 796 C C . GLN A 1 100 ? -8.742 -12.711 3.375 1 74.88 100 GLN A C 1
ATOM 798 O O . GLN A 1 100 ? -8.734 -12.562 2.15 1 74.88 100 GLN A O 1
ATOM 803 N N . MET B 1 1 ? 8.883 15.383 17.734 1 47.69 1 MET B N 1
ATOM 804 C CA . MET B 1 1 ? 7.719 14.75 18.344 1 47.69 1 MET B CA 1
ATOM 805 C C . MET B 1 1 ? 6.539 15.711 18.406 1 47.69 1 MET B C 1
ATOM 807 O O . MET B 1 1 ? 5.398 15.32 18.125 1 47.69 1 MET B O 1
ATOM 811 N N . GLY B 1 2 ? 6.953 16.859 18.625 1 52.72 2 GLY B N 1
ATOM 812 C CA . GLY B 1 2 ? 5.973 17.922 18.781 1 52.72 2 GLY B CA 1
ATOM 813 C C . GLY B 1 2 ? 5.195 18.219 17.516 1 52.72 2 GLY B C 1
ATOM 814 O O . GLY B 1 2 ? 3.979 18.391 17.562 1 52.72 2 GLY B O 1
ATOM 815 N N . GLU B 1 3 ? 5.918 18.203 16.453 1 51.09 3 GLU B N 1
ATOM 816 C CA . GLU B 1 3 ? 5.293 18.578 15.18 1 51.09 3 GLU B CA 1
ATOM 817 C C . GLU B 1 3 ? 4.41 17.453 14.641 1 51.09 3 GLU B C 1
ATOM 819 O O . GLU B 1 3 ? 3.361 17.719 14.047 1 51.09 3 GLU B O 1
ATOM 824 N N . ILE B 1 4 ? 4.836 16.172 14.805 1 53.22 4 ILE B N 1
ATOM 825 C CA . ILE B 1 4 ? 4.012 15.031 14.422 1 53.22 4 ILE B CA 1
ATOM 826 C C . ILE B 1 4 ? 2.668 15.109 15.141 1 53.22 4 ILE B C 1
ATOM 828 O O . ILE B 1 4 ? 1.616 14.891 14.539 1 53.22 4 ILE B O 1
ATOM 832 N N . ASN B 1 5 ? 2.715 15.328 16.406 1 55.59 5 ASN B N 1
ATOM 833 C CA . ASN B 1 5 ? 1.502 15.5 17.203 1 55.59 5 ASN B CA 1
ATOM 834 C C . ASN B 1 5 ? 0.622 16.609 16.641 1 55.59 5 ASN B C 1
ATOM 836 O O . ASN B 1 5 ? -0.606 16.531 16.703 1 55.59 5 ASN B O 1
ATOM 840 N N . LYS B 1 6 ? 1.361 17.484 15.977 1 59.69 6 LYS B N 1
ATOM 841 C CA . LYS B 1 6 ? 0.628 18.609 15.406 1 59.69 6 LYS B CA 1
ATOM 842 C C . LYS B 1 6 ? -0.207 18.172 14.211 1 59.69 6 LYS B C 1
ATOM 844 O O . LYS B 1 6 ? -1.345 18.625 14.039 1 59.69 6 LYS B O 1
ATOM 849 N N . VAL B 1 7 ? 0.383 17.25 13.43 1 61.25 7 VAL B N 1
ATOM 850 C CA . VAL B 1 7 ? -0.366 16.781 12.266 1 61.25 7 VAL B CA 1
ATOM 851 C C . VAL B 1 7 ? -1.597 16 12.727 1 61.25 7 VAL B C 1
ATOM 853 O O . VAL B 1 7 ? -2.691 16.172 12.188 1 61.25 7 VAL B O 1
ATOM 856 N N . GLU B 1 8 ? -1.379 15.133 13.664 1 60.94 8 GLU B N 1
ATOM 857 C CA . GLU B 1 8 ? -2.529 14.445 14.242 1 60.94 8 GLU B CA 1
ATOM 858 C C . GLU B 1 8 ? -3.559 15.445 14.766 1 60.94 8 GLU B C 1
ATOM 860 O O . GLU B 1 8 ? -4.762 15.266 14.57 1 60.94 8 GLU B O 1
ATOM 865 N N . ASN B 1 9 ? -3.064 16.391 15.453 1 61.88 9 ASN B N 1
ATOM 866 C CA . ASN B 1 9 ? -3.924 17.422 16.031 1 61.88 9 ASN B CA 1
ATOM 867 C C . ASN B 1 9 ? -4.645 18.219 14.945 1 61.88 9 ASN B C 1
ATOM 869 O O . ASN B 1 9 ? -5.812 18.578 15.109 1 61.88 9 ASN B O 1
ATOM 873 N N . GLN B 1 10 ? -3.936 18.375 13.859 1 63.75 10 GLN B N 1
ATOM 874 C CA . GLN B 1 10 ? -4.555 19.125 12.766 1 63.75 10 GLN B CA 1
ATOM 875 C C . GLN B 1 10 ? -5.684 18.328 12.125 1 63.75 10 GLN B C 1
ATOM 877 O O . GLN B 1 10 ? -6.75 18.875 11.836 1 63.75 10 GLN B O 1
ATOM 882 N N . LEU B 1 11 ? -5.453 17.062 11.961 1 61.62 11 LEU B N 1
ATOM 883 C CA . LEU B 1 11 ? -6.512 16.234 11.391 1 61.62 11 LEU B CA 1
ATOM 884 C C . LEU B 1 11 ? -7.703 16.156 12.344 1 61.62 11 LEU B C 1
ATOM 886 O O . LEU B 1 11 ? -8.859 16.156 11.898 1 61.62 11 LEU B O 1
ATOM 890 N N . ARG B 1 12 ? -7.402 16.094 13.594 1 66.25 12 ARG B N 1
ATOM 891 C CA . ARG B 1 12 ? -8.461 16.031 14.594 1 66.25 12 ARG B CA 1
ATOM 892 C C . ARG B 1 12 ? -9.219 17.359 14.672 1 66.25 12 ARG B C 1
ATOM 894 O O . ARG B 1 12 ? -10.414 17.375 14.992 1 66.25 12 ARG B O 1
ATOM 901 N N . ASP B 1 13 ? -8.539 18.359 14.273 1 75.62 13 ASP B N 1
ATOM 902 C CA . ASP B 1 13 ? -9.133 19.688 14.414 1 75.62 13 ASP B CA 1
ATOM 903 C C . ASP B 1 13 ? -9.984 20.047 13.195 1 75.62 13 ASP B C 1
ATOM 905 O O . ASP B 1 13 ? -10.68 21.062 13.195 1 75.62 13 ASP B O 1
ATOM 909 N N . LEU B 1 14 ? -9.977 19.141 12.203 1 79.5 14 LEU B N 1
ATOM 910 C CA . LEU B 1 14 ? -10.766 19.406 11 1 79.5 14 LEU B CA 1
ATOM 911 C C . LEU B 1 14 ? -12.242 19.156 11.258 1 79.5 14 LEU B C 1
ATOM 913 O O . LEU B 1 14 ? -12.609 18.266 12.039 1 79.5 14 LEU B O 1
ATOM 917 N N . SER B 1 15 ? -13.031 20.078 10.648 1 84.69 15 SER B N 1
ATOM 918 C CA . SER B 1 15 ? -14.461 19.797 10.703 1 84.69 15 SER B CA 1
ATOM 919 C C . SER B 1 15 ? -14.805 18.531 9.914 1 84.69 15 SER B C 1
ATOM 921 O O . SER B 1 15 ? -14.008 18.062 9.109 1 84.69 15 SER B O 1
ATOM 923 N N . GLN B 1 16 ? -15.883 17.953 10.273 1 82.62 16 GLN B N 1
ATOM 924 C CA . GLN B 1 16 ? -16.344 16.781 9.547 1 82.62 16 GLN B CA 1
ATOM 925 C C . GLN B 1 16 ? -16.469 17.078 8.047 1 82.62 16 GLN B C 1
ATOM 927 O O . GLN B 1 16 ? -16.141 16.234 7.215 1 82.62 16 GLN B O 1
ATOM 932 N N . GLU B 1 17 ? -16.891 18.312 7.801 1 87.69 17 GLU B N 1
ATOM 933 C CA . GLU B 1 17 ? -17.047 18.719 6.41 1 87.69 17 GLU B CA 1
ATOM 934 C C . GLU B 1 17 ? -15.695 18.766 5.699 1 87.69 17 GLU B C 1
ATOM 936 O O . GLU B 1 17 ? -15.578 18.312 4.559 1 87.69 17 GLU B O 1
ATOM 941 N N . GLU B 1 18 ? -14.695 19.25 6.301 1 86.06 18 GLU B N 1
ATOM 942 C CA . GLU B 1 18 ? -13.352 19.297 5.727 1 86.06 18 GLU B CA 1
ATOM 943 C C . GLU B 1 18 ? -12.781 17.906 5.523 1 86.06 18 GLU B C 1
ATOM 945 O O . GLU B 1 18 ? -12.188 17.609 4.48 1 86.06 18 GLU B O 1
ATOM 950 N N . LYS B 1 19 ? -12.977 17.047 6.445 1 82.69 19 LYS B N 1
ATOM 951 C CA . LYS B 1 19 ? -12.5 15.672 6.348 1 82.69 19 LYS B CA 1
ATOM 952 C C . LYS B 1 19 ? -13.148 14.953 5.172 1 82.69 19 LYS B C 1
ATOM 954 O O . LYS B 1 19 ? -12.477 14.242 4.426 1 82.69 19 LYS B O 1
ATOM 959 N N . ASP B 1 20 ? -14.414 15.172 5.066 1 84.5 20 ASP B N 1
ATOM 960 C CA . ASP B 1 20 ? -15.148 14.547 3.977 1 84.5 20 ASP B CA 1
ATOM 961 C C . ASP B 1 20 ? -14.617 15 2.621 1 84.5 20 ASP B C 1
ATOM 963 O O . ASP B 1 20 ? -14.492 14.195 1.696 1 84.5 20 ASP B O 1
ATOM 967 N N . GLU B 1 21 ? -14.352 16.234 2.635 1 86.75 21 GLU B N 1
ATOM 968 C CA . GLU B 1 21 ? -13.82 16.781 1.385 1 86.75 21 GLU B CA 1
ATOM 969 C C . GLU B 1 21 ? -12.453 16.188 1.064 1 86.75 21 GLU B C 1
ATOM 971 O O . GLU B 1 21 ? -12.188 15.805 -0.079 1 86.75 21 GLU B O 1
ATOM 976 N N . ILE B 1 22 ? -11.602 16.062 2.039 1 85.69 22 ILE B N 1
ATOM 977 C CA . ILE B 1 22 ? -10.242 15.57 1.87 1 85.69 22 ILE B CA 1
ATOM 978 C C . ILE B 1 22 ? -10.273 14.086 1.506 1 85.69 22 ILE B C 1
ATOM 980 O O . ILE B 1 22 ? -9.547 13.641 0.612 1 85.69 22 ILE B O 1
ATOM 984 N N . LEU B 1 23 ? -11.211 13.359 2.152 1 85.25 23 LEU B N 1
ATOM 985 C CA . LEU B 1 23 ? -11.227 11.914 2.008 1 85.25 23 LEU B CA 1
ATOM 986 C C . LEU B 1 23 ? -12.125 11.484 0.856 1 85.25 23 LEU B C 1
ATOM 988 O O . LEU B 1 23 ? -12.195 10.297 0.522 1 85.25 23 LEU B O 1
ATOM 992 N N . GLU B 1 24 ? -12.742 12.5 0.191 1 84.5 24 GLU B N 1
ATOM 993 C CA . GLU B 1 24 ? -13.664 12.227 -0.907 1 84.5 24 GLU B CA 1
ATOM 994 C C . GLU B 1 24 ? -12.953 11.531 -2.064 1 84.5 24 GLU B C 1
ATOM 996 O O . GLU B 1 24 ? -13.531 10.656 -2.717 1 84.5 24 GLU B O 1
ATOM 1001 N N . SER B 1 25 ? -11.781 12.008 -2.312 1 88.69 25 SER B N 1
ATOM 1002 C CA . SER B 1 25 ? -10.984 11.367 -3.355 1 88.69 25 SER B CA 1
ATOM 1003 C C . SER B 1 25 ? -9.523 11.219 -2.93 1 88.69 25 SER B C 1
ATOM 1005 O O . SER B 1 25 ? -9.016 12.039 -2.164 1 88.69 25 SER B O 1
ATOM 1007 N N . PHE B 1 26 ? -8.945 10.211 -3.432 1 88.75 26 PHE B N 1
ATOM 1008 C CA . PHE B 1 26 ? -7.543 9.969 -3.113 1 88.75 26 PHE B CA 1
ATOM 1009 C C . PHE B 1 26 ? -6.676 11.125 -3.592 1 88.75 26 PHE B C 1
ATOM 1011 O O . PHE B 1 26 ? -5.684 11.469 -2.945 1 88.75 26 PHE B O 1
ATOM 1018 N N . GLY B 1 27 ? -7.07 11.688 -4.676 1 90.19 27 GLY B N 1
ATOM 1019 C CA . GLY B 1 27 ? -6.367 12.867 -5.164 1 90.19 27 GLY B CA 1
ATOM 1020 C C . GLY B 1 27 ? -6.371 14.016 -4.18 1 90.19 27 GLY B C 1
ATOM 1021 O O . GLY B 1 27 ? -5.34 14.648 -3.953 1 90.19 27 GLY B O 1
ATOM 1022 N N . ASN B 1 28 ? -7.57 14.328 -3.672 1 90.44 28 ASN B N 1
ATOM 1023 C CA . ASN B 1 28 ? -7.668 15.375 -2.66 1 90.44 28 ASN B CA 1
ATOM 1024 C C . ASN B 1 28 ? -6.816 15.047 -1.435 1 90.44 28 ASN B C 1
ATOM 1026 O O . ASN B 1 28 ? -6.113 15.914 -0.914 1 90.44 28 ASN B O 1
ATOM 1030 N N . PHE B 1 29 ? -6.945 13.844 -1.062 1 87.69 29 PHE B N 1
ATOM 1031 C CA . PHE B 1 29 ? -6.184 13.391 0.095 1 87.69 29 PHE B CA 1
ATOM 1032 C C . PHE B 1 29 ? -4.688 13.547 -0.149 1 87.69 29 PHE B C 1
ATOM 1034 O O . PHE B 1 29 ? -3.969 14.094 0.692 1 87.69 29 PHE B O 1
ATOM 1041 N N . LYS B 1 30 ? -4.223 13.164 -1.248 1 91.19 30 LYS B N 1
ATOM 1042 C CA . LYS B 1 30 ? -2.811 13.266 -1.604 1 91.19 30 LYS B CA 1
ATOM 1043 C C . LYS B 1 30 ? -2.352 14.727 -1.606 1 91.19 30 LYS B C 1
ATOM 1045 O O . LYS B 1 30 ? -1.261 15.039 -1.127 1 91.19 30 LYS B O 1
ATOM 1050 N N . SER B 1 31 ? -3.156 15.586 -2.193 1 91.31 31 SER B N 1
ATOM 1051 C CA . SER B 1 31 ? -2.822 17 -2.24 1 91.31 31 SER B CA 1
ATOM 1052 C C . SER B 1 31 ? -2.676 17.578 -0.837 1 91.31 31 SER B C 1
ATOM 1054 O O . SER B 1 31 ? -1.733 18.328 -0.564 1 91.31 31 SER B O 1
ATOM 1056 N N . TYR B 1 32 ? -3.654 17.266 -0.051 1 88.31 32 TYR B N 1
ATOM 1057 C CA . TYR B 1 32 ? -3.611 17.75 1.323 1 88.31 32 TYR B CA 1
ATOM 1058 C C . TYR B 1 32 ? -2.35 17.266 2.033 1 88.31 32 TYR B C 1
ATOM 1060 O O . TYR B 1 32 ? -1.638 18.062 2.648 1 88.31 32 TYR B O 1
ATOM 1068 N N . LEU B 1 33 ? -2.078 15.961 1.993 1 88.94 33 LEU B N 1
ATOM 1069 C CA . LEU B 1 33 ? -0.91 15.398 2.662 1 88.94 33 LEU B CA 1
ATOM 1070 C C . LEU B 1 33 ? 0.376 15.992 2.098 1 88.94 33 LEU B C 1
ATOM 1072 O O . LEU B 1 33 ? 1.328 16.25 2.842 1 88.94 33 LEU B O 1
ATOM 1076 N N . SER B 1 34 ? 0.399 16.172 0.799 1 91.44 34 SER B N 1
ATOM 1077 C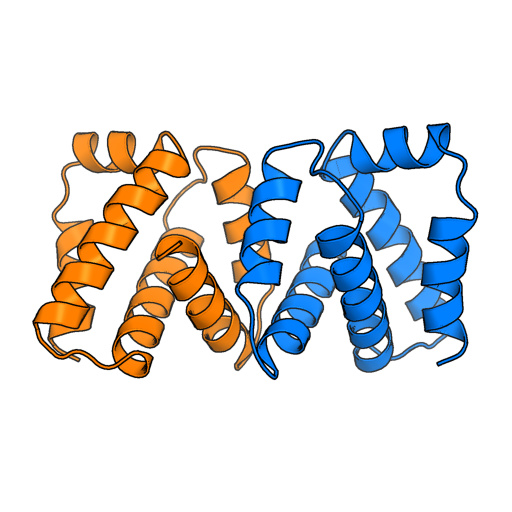 CA . SER B 1 34 ? 1.566 16.766 0.162 1 91.44 34 SER B CA 1
ATOM 1078 C C . SER B 1 34 ? 1.849 18.156 0.721 1 91.44 34 SER B C 1
ATOM 1080 O O . SER B 1 34 ? 3.004 18.516 0.964 1 91.44 34 SER B O 1
ATOM 1082 N N . ASP B 1 35 ? 0.814 18.875 0.885 1 90.38 35 ASP B N 1
ATOM 1083 C CA . ASP B 1 35 ? 0.95 20.203 1.455 1 90.38 35 ASP B CA 1
ATOM 1084 C C . ASP B 1 35 ? 1.496 20.141 2.879 1 90.38 35 ASP B C 1
ATOM 1086 O O . ASP B 1 35 ? 2.381 20.922 3.246 1 90.38 35 ASP B O 1
ATOM 1090 N N . GLN B 1 36 ? 0.931 19.25 3.633 1 86.75 36 GLN B N 1
ATOM 1091 C CA . GLN B 1 36 ? 1.39 19.094 5.008 1 86.75 36 GLN B CA 1
ATOM 1092 C C . GLN B 1 36 ? 2.857 18.688 5.059 1 86.75 36 GLN B C 1
ATOM 1094 O O . GLN B 1 36 ? 3.625 19.188 5.879 1 86.75 36 GLN B O 1
ATOM 1099 N N . VAL B 1 37 ? 3.244 17.781 4.234 1 89.31 37 VAL B N 1
ATOM 1100 C CA . VAL B 1 37 ? 4.621 17.297 4.168 1 89.31 37 VAL B CA 1
ATOM 1101 C C . VAL B 1 37 ? 5.547 18.453 3.768 1 89.31 37 VAL B C 1
ATOM 1103 O O . VAL B 1 37 ? 6.609 18.641 4.359 1 89.31 37 VAL B O 1
ATOM 1106 N N . SER B 1 38 ? 5.156 19.188 2.752 1 90.44 38 SER B N 1
ATOM 1107 C CA . SER B 1 38 ? 5.941 20.328 2.297 1 90.44 38 SER B CA 1
ATOM 1108 C C . SER B 1 38 ? 6.168 21.328 3.424 1 90.44 38 SER B C 1
ATOM 1110 O O . SER B 1 38 ? 7.27 21.859 3.582 1 90.44 38 SER B O 1
ATOM 1112 N N . LYS B 1 39 ? 5.137 21.625 4.152 1 88.69 39 LYS B N 1
ATOM 1113 C CA . LYS B 1 39 ? 5.25 22.516 5.301 1 88.69 39 LYS B CA 1
ATOM 1114 C C . LYS B 1 39 ? 6.25 21.984 6.32 1 88.69 39 LYS B C 1
ATOM 1116 O O . LYS B 1 39 ? 7.078 22.734 6.84 1 88.69 39 LYS B O 1
ATOM 1121 N N . GLY B 1 40 ? 6.156 20.703 6.582 1 88.12 40 GLY B N 1
ATOM 1122 C CA . GLY B 1 40 ? 7.09 20.078 7.504 1 88.12 40 GLY B CA 1
ATOM 1123 C C . GLY B 1 40 ? 8.531 20.156 7.039 1 88.12 40 GLY B C 1
ATOM 1124 O O . GLY B 1 40 ? 9.43 20.422 7.84 1 88.12 40 GLY B O 1
ATOM 1125 N N . GLU B 1 41 ? 8.68 19.984 5.766 1 89.75 41 GLU B N 1
ATOM 1126 C CA . GLU B 1 41 ? 10.023 20.078 5.207 1 89.75 41 GLU B CA 1
ATOM 1127 C C . GLU B 1 41 ? 10.586 21.484 5.344 1 89.75 41 GLU B C 1
ATOM 1129 O O . GLU B 1 41 ? 11.766 21.672 5.664 1 89.75 41 GLU B O 1
ATOM 1134 N N . LYS B 1 42 ? 9.781 22.406 5.109 1 91 42 LYS B N 1
ATOM 1135 C CA . LYS B 1 42 ? 10.203 23.812 5.203 1 91 42 LYS B CA 1
ATOM 1136 C C . LYS B 1 42 ? 10.57 24.172 6.637 1 91 42 LYS B C 1
ATOM 1138 O O . LYS B 1 42 ? 11.445 25.016 6.863 1 91 42 LYS B O 1
ATOM 1143 N N . LEU B 1 43 ? 9.953 23.484 7.578 1 90.19 43 LEU B N 1
ATOM 1144 C CA . LEU B 1 43 ? 10.234 23.719 8.992 1 90.19 43 LEU B CA 1
ATOM 1145 C C . LEU B 1 43 ? 11.469 22.953 9.438 1 90.19 43 LEU B C 1
ATOM 1147 O O . LEU B 1 43 ? 11.867 23.016 10.602 1 90.19 43 LEU B O 1
ATOM 1151 N N . GLY B 1 44 ? 12.031 22.156 8.547 1 90 44 GLY B N 1
ATOM 1152 C CA . GLY B 1 44 ? 13.273 21.469 8.828 1 90 44 GLY B CA 1
ATOM 1153 C C . GLY B 1 44 ? 13.062 20.078 9.383 1 90 44 GLY B C 1
ATOM 1154 O O . GLY B 1 44 ? 13.992 19.469 9.922 1 90 44 GLY B O 1
ATOM 1155 N N . LEU B 1 45 ? 11.891 19.547 9.297 1 89.38 45 LEU B N 1
ATOM 1156 C CA . LEU B 1 45 ? 11.641 18.188 9.766 1 89.38 45 LEU B CA 1
ATOM 1157 C C . LEU B 1 45 ? 12.328 17.172 8.867 1 89.38 45 LEU B C 1
ATOM 1159 O O . LEU B 1 45 ? 12.328 17.312 7.645 1 89.38 45 LEU B O 1
ATOM 1163 N N . SER B 1 46 ? 12.922 16.156 9.508 1 90.75 46 SER B N 1
ATOM 1164 C CA . SER B 1 46 ? 13.609 15.117 8.75 1 90.75 46 SER B CA 1
ATOM 1165 C C . SER B 1 46 ? 12.617 14.172 8.086 1 90.75 46 SER B C 1
ATOM 1167 O O . SER B 1 46 ? 11.453 14.102 8.484 1 90.75 46 SER B O 1
ATOM 1169 N N . GLU B 1 47 ? 13.078 13.453 7.102 1 88.31 47 GLU B N 1
ATOM 1170 C CA . GLU B 1 47 ? 12.258 12.43 6.461 1 88.31 47 GLU B CA 1
ATOM 1171 C C . GLU B 1 47 ? 11.789 11.391 7.473 1 88.31 47 GLU B C 1
ATOM 1173 O O . GLU B 1 47 ? 10.648 10.93 7.414 1 88.31 47 GLU B O 1
ATOM 1178 N N . GLU B 1 48 ? 12.703 11.078 8.352 1 91.56 48 GLU B N 1
ATOM 1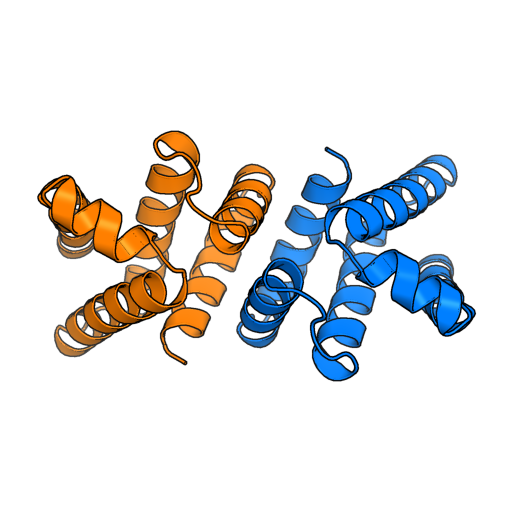179 C CA . GLU B 1 48 ? 12.375 10.102 9.383 1 91.56 48 GLU B CA 1
ATOM 1180 C C . GLU B 1 48 ? 11.258 10.617 10.297 1 91.56 48 GLU B C 1
ATOM 1182 O O . GLU B 1 48 ? 10.336 9.875 10.633 1 91.56 48 GLU B O 1
ATOM 1187 N N . THR B 1 49 ? 11.281 11.797 10.641 1 90.75 49 THR B N 1
ATOM 1188 C CA . THR B 1 49 ? 10.242 12.406 11.477 1 90.75 49 THR B CA 1
ATOM 1189 C C . THR B 1 49 ? 8.906 12.445 10.734 1 90.75 49 THR B C 1
ATOM 1191 O O . THR B 1 49 ? 7.867 12.109 11.297 1 90.75 49 THR B O 1
ATOM 1194 N N . LEU B 1 50 ? 9.016 12.766 9.484 1 92.06 50 LEU B N 1
ATOM 1195 C CA .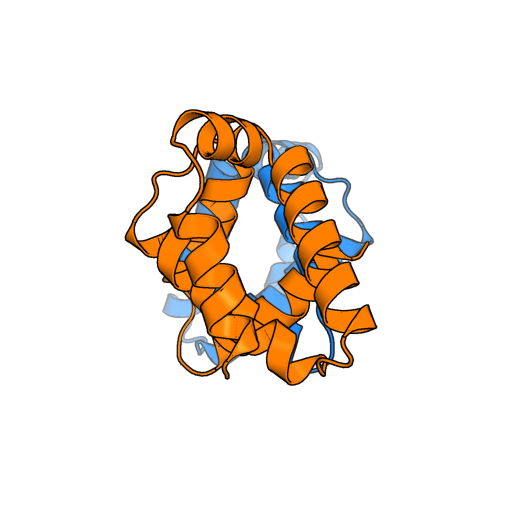 LEU B 1 50 ? 7.812 12.805 8.656 1 92.06 50 LEU B CA 1
ATOM 1196 C C . LEU B 1 50 ? 7.234 11.406 8.469 1 92.06 50 LEU B C 1
ATOM 1198 O O . LEU B 1 50 ? 6.012 11.234 8.469 1 92.06 50 LEU B O 1
ATOM 1202 N N . ALA B 1 51 ? 8.062 10.445 8.32 1 91.31 51 ALA B N 1
ATOM 1203 C CA . ALA B 1 51 ? 7.609 9.062 8.188 1 91.31 51 ALA B CA 1
ATOM 1204 C C . ALA B 1 51 ? 6.914 8.586 9.461 1 91.31 51 ALA B C 1
ATOM 1206 O O . ALA B 1 51 ? 5.891 7.898 9.391 1 91.31 51 ALA B O 1
ATOM 1207 N N . LYS B 1 52 ? 7.43 8.93 10.555 1 90.75 52 LYS B N 1
ATOM 1208 C CA . LYS B 1 52 ? 6.812 8.562 11.828 1 90.75 52 LYS B CA 1
ATOM 1209 C C . LYS B 1 52 ? 5.445 9.219 11.984 1 90.75 52 LYS B C 1
ATOM 1211 O O . LYS B 1 52 ? 4.504 8.602 12.484 1 90.75 52 LYS B O 1
ATOM 1216 N N . ALA B 1 53 ? 5.391 10.477 11.594 1 87.69 53 ALA B N 1
ATOM 1217 C CA . ALA B 1 53 ? 4.098 11.156 11.602 1 87.69 53 ALA B CA 1
ATOM 1218 C C . ALA B 1 53 ? 3.102 10.461 10.68 1 87.69 53 ALA B C 1
ATOM 1220 O O . ALA B 1 53 ? 1.94 10.258 11.039 1 87.69 53 ALA B O 1
ATOM 1221 N N . THR B 1 54 ? 3.525 10.094 9.508 1 91.75 54 THR B N 1
ATOM 1222 C CA . THR B 1 54 ? 2.695 9.383 8.547 1 91.75 54 THR B CA 1
ATOM 1223 C C . THR B 1 54 ? 2.201 8.062 9.125 1 91.75 54 THR B C 1
ATOM 1225 O O . THR B 1 54 ? 1.038 7.695 8.953 1 91.75 54 THR B O 1
ATOM 1228 N N . GLU B 1 55 ? 3.078 7.43 9.797 1 92 55 GLU B N 1
ATOM 1229 C CA . GLU B 1 55 ? 2.695 6.18 10.445 1 92 55 GLU B CA 1
ATOM 1230 C C . GLU B 1 55 ? 1.538 6.395 11.422 1 92 55 GLU B C 1
ATOM 1232 O O . GLU B 1 55 ? 0.585 5.613 11.438 1 92 55 GLU B O 1
ATOM 1237 N N . LYS B 1 56 ? 1.633 7.398 12.18 1 88.25 56 LYS B N 1
ATOM 1238 C CA . LYS B 1 56 ? 0.589 7.695 13.156 1 88.25 56 LYS B CA 1
ATOM 1239 C C . LYS B 1 56 ? -0.734 8.016 12.469 1 88.25 56 LYS B C 1
ATOM 1241 O O . LYS B 1 56 ? -1.792 7.551 12.891 1 88.25 56 LYS B O 1
ATOM 1246 N N . VAL B 1 57 ? -0.696 8.758 11.422 1 85.88 57 VAL B N 1
ATOM 1247 C CA . VAL B 1 57 ? -1.896 9.117 10.68 1 85.88 57 VAL B CA 1
ATOM 1248 C C . VAL B 1 57 ? -2.521 7.867 10.062 1 85.88 57 VAL B C 1
ATOM 1250 O O . VAL B 1 57 ? -3.738 7.676 10.133 1 85.88 57 VAL B O 1
ATOM 1253 N N . ALA B 1 58 ? -1.666 7.094 9.461 1 90 58 ALA B N 1
ATOM 1254 C CA . ALA B 1 58 ? -2.15 5.871 8.828 1 90 58 ALA B CA 1
ATOM 1255 C C . ALA B 1 58 ? -2.777 4.934 9.859 1 90 58 ALA B C 1
ATOM 1257 O O . ALA B 1 58 ? -3.811 4.316 9.594 1 90 58 ALA B O 1
ATOM 1258 N N . ASP B 1 59 ? -2.197 4.859 11.078 1 90.38 59 ASP B N 1
ATOM 1259 C CA . ASP B 1 59 ? -2.758 4.062 12.164 1 90.38 59 ASP B CA 1
ATOM 1260 C C . ASP B 1 59 ? -4.152 4.562 12.547 1 90.38 59 ASP B C 1
ATOM 1262 O O . ASP B 1 59 ? -5.078 3.764 12.711 1 90.38 59 ASP B O 1
ATOM 1266 N N . TYR B 1 60 ? -4.184 5.812 12.68 1 84.38 60 TYR B N 1
ATOM 1267 C CA . TYR B 1 60 ? -5.457 6.414 13.062 1 84.38 60 TYR B CA 1
ATOM 1268 C C . TYR B 1 60 ? -6.523 6.145 12.008 1 84.38 60 TYR B C 1
ATOM 1270 O O . TYR B 1 60 ? -7.637 5.727 12.336 1 84.38 60 TYR B O 1
ATOM 1278 N N . LEU B 1 61 ? -6.199 6.355 10.766 1 84.5 61 LEU B N 1
ATOM 1279 C CA . LEU B 1 61 ? -7.156 6.164 9.68 1 84.5 61 LEU B CA 1
ATOM 1280 C C . LEU B 1 61 ? -7.574 4.699 9.586 1 84.5 61 LEU B C 1
ATOM 1282 O O . LEU B 1 61 ? -8.75 4.398 9.367 1 84.5 61 LEU B O 1
ATOM 1286 N N . ALA B 1 62 ? -6.664 3.816 9.734 1 89.19 62 ALA B N 1
ATOM 1287 C CA . ALA B 1 62 ? -6.949 2.391 9.617 1 89.19 62 ALA B CA 1
ATOM 1288 C C . ALA B 1 62 ? -7.871 1.915 10.734 1 89.19 62 ALA B C 1
ATOM 1290 O O . ALA B 1 62 ? -8.68 1.01 10.539 1 89.19 62 ALA B O 1
ATOM 1291 N N . ARG B 1 63 ? -7.82 2.531 11.875 1 88.38 63 ARG B N 1
ATOM 1292 C CA . ARG B 1 63 ? -8.578 2.094 13.039 1 88.38 63 ARG B CA 1
ATOM 1293 C C . ARG B 1 63 ? -9.93 2.807 13.109 1 88.38 63 ARG B C 1
ATOM 1295 O O . ARG B 1 63 ? -10.914 2.234 13.586 1 88.38 63 ARG B O 1
ATOM 1302 N N . SER B 1 64 ? -10.008 4.047 12.656 1 78.38 64 SER B N 1
ATOM 1303 C CA . SER B 1 64 ? -11.117 4.891 13.086 1 78.38 64 SER B CA 1
ATOM 1304 C C . SER B 1 64 ? -11.977 5.309 11.898 1 78.38 64 SER B C 1
ATOM 1306 O O . SER B 1 64 ? -13.094 5.809 12.086 1 78.38 64 SER B O 1
ATOM 1308 N N . GLU B 1 65 ? -11.422 5.113 10.742 1 76.5 65 GLU B N 1
ATOM 1309 C CA . GLU B 1 65 ? -12.18 5.637 9.609 1 76.5 65 GLU B CA 1
ATOM 1310 C C . GLU B 1 65 ? -12.633 4.516 8.68 1 76.5 65 GLU B C 1
ATOM 1312 O O . GLU B 1 65 ? -11.906 3.535 8.484 1 76.5 65 GLU B O 1
ATOM 1317 N N . GLU B 1 66 ? -13.836 4.711 8.188 1 86.06 66 GLU B N 1
ATOM 1318 C CA . GLU B 1 66 ? -14.266 3.875 7.07 1 86.06 66 GLU B CA 1
ATOM 1319 C C . GLU B 1 66 ? -13.742 4.414 5.742 1 86.06 66 GLU B C 1
ATOM 1321 O O . GLU B 1 66 ? -13.773 5.621 5.504 1 86.06 66 GLU B O 1
ATOM 1326 N N . PRO B 1 67 ? -13.18 3.49 4.953 1 87.62 67 PRO B N 1
ATOM 1327 C CA . PRO B 1 67 ? -12.703 3.971 3.654 1 87.62 67 PRO B CA 1
ATOM 1328 C C . PRO B 1 67 ? -13.82 4.586 2.809 1 87.62 67 PRO B C 1
ATOM 1330 O O . PRO B 1 67 ? -14.953 4.094 2.82 1 87.62 67 PRO B O 1
ATOM 1333 N N . ARG B 1 68 ? -13.562 5.66 2.178 1 85 68 ARG B N 1
ATOM 1334 C CA . ARG B 1 68 ? -14.57 6.367 1.397 1 85 68 ARG B CA 1
ATOM 1335 C C . ARG B 1 68 ? -14.461 6.02 -0.084 1 85 68 ARG B C 1
ATOM 1337 O O . ARG B 1 68 ? -15.297 6.441 -0.888 1 85 68 ARG B O 1
ATOM 1344 N N . ASN B 1 69 ? -13.492 5.371 -0.448 1 88 69 ASN B N 1
ATOM 1345 C CA . ASN B 1 69 ? -13.273 4.922 -1.818 1 88 69 ASN B CA 1
ATOM 1346 C C . ASN B 1 69 ? -12.375 3.691 -1.867 1 88 69 ASN B C 1
ATOM 1348 O O . ASN B 1 69 ? -11.852 3.258 -0.839 1 88 69 ASN B O 1
ATOM 1352 N N . LYS B 1 70 ? -12.227 3.121 -3.016 1 90.12 70 LYS B N 1
ATOM 1353 C CA . LYS B 1 70 ? -11.5 1.865 -3.184 1 90.12 70 LYS B CA 1
ATOM 1354 C C . LYS B 1 70 ? -10.008 2.057 -2.924 1 90.12 70 LYS B C 1
ATOM 1356 O O . LYS B 1 70 ? -9.328 1.14 -2.451 1 90.12 70 LYS B O 1
ATOM 1361 N N . GLU B 1 71 ? -9.477 3.262 -3.24 1 93.12 71 GLU B N 1
ATOM 1362 C CA . GLU B 1 71 ? -8.07 3.549 -3 1 93.12 71 GLU B CA 1
ATOM 1363 C C . GLU B 1 71 ? -7.746 3.529 -1.508 1 93.12 71 GLU B C 1
ATOM 1365 O O . GLU B 1 71 ? -6.777 2.896 -1.083 1 93.12 71 GLU B O 1
ATOM 1370 N N . GLU B 1 72 ? -8.633 4.125 -0.774 1 90.94 72 GLU B N 1
ATOM 1371 C CA . GLU B 1 72 ? -8.453 4.133 0.675 1 90.94 72 GLU B CA 1
ATOM 1372 C C . GLU B 1 72 ? -8.625 2.734 1.262 1 90.94 72 GLU B C 1
ATOM 1374 O O . GLU B 1 72 ? -7.914 2.357 2.195 1 90.94 72 GLU B O 1
ATOM 1379 N N . LYS B 1 73 ? -9.547 2.016 0.724 1 92.62 73 LYS B N 1
ATOM 1380 C CA . LYS B 1 73 ? -9.812 0.673 1.23 1 92.62 73 LYS B CA 1
ATOM 1381 C C . LYS B 1 73 ? -8.602 -0.235 1.045 1 92.62 73 LYS B C 1
ATOM 1383 O O . LYS B 1 73 ? -8.195 -0.943 1.972 1 92.62 73 LYS B O 1
ATOM 1388 N N . VAL B 1 74 ? -8.039 -0.203 -0.127 1 94.31 74 VAL B N 1
ATOM 1389 C CA . VAL B 1 74 ? -6.891 -1.073 -0.381 1 94.31 74 VAL B CA 1
ATOM 1390 C C . VAL B 1 74 ? -5.734 -0.688 0.54 1 94.31 74 VAL B C 1
ATOM 1392 O O . VAL B 1 74 ? -5.039 -1.557 1.068 1 94.31 74 VAL B O 1
ATOM 1395 N N . LEU B 1 75 ? -5.48 0.649 0.737 1 95.75 75 LEU B N 1
ATOM 1396 C CA . LEU B 1 75 ? -4.414 1.091 1.628 1 95.75 75 LEU B CA 1
ATOM 1397 C C . LEU B 1 75 ? -4.699 0.672 3.066 1 95.75 75 LEU B C 1
ATOM 1399 O O . LEU B 1 75 ? -3.781 0.306 3.805 1 95.75 75 LEU B O 1
ATOM 1403 N N . GLN B 1 76 ? -5.938 0.753 3.418 1 95.19 76 GLN B N 1
ATOM 1404 C CA . GLN B 1 76 ? -6.32 0.333 4.762 1 95.19 76 GLN B CA 1
ATOM 1405 C C . GLN B 1 76 ? -6.086 -1.161 4.961 1 95.19 76 GLN B C 1
ATOM 1407 O O . GLN B 1 76 ? -5.547 -1.579 5.988 1 95.19 76 GLN B O 1
ATOM 1412 N N . GLU B 1 77 ? -6.523 -1.994 4.035 1 94.75 77 GLU B N 1
ATOM 1413 C CA . GLU B 1 77 ? -6.309 -3.436 4.113 1 94.75 77 GLU B CA 1
ATOM 1414 C C . GLU B 1 77 ? -4.816 -3.768 4.164 1 94.75 77 GLU B C 1
ATOM 1416 O O . GLU B 1 77 ? -4.391 -4.621 4.945 1 94.75 77 GLU B O 1
ATOM 1421 N N . LEU B 1 78 ? -4.074 -3.098 3.318 1 97.06 78 LEU B N 1
ATOM 1422 C CA . LEU B 1 78 ? -2.629 -3.295 3.326 1 97.06 78 LEU B CA 1
ATOM 1423 C C . LEU B 1 78 ? -2.041 -2.957 4.691 1 97.06 78 LEU B C 1
ATOM 1425 O O . LEU B 1 78 ? -1.261 -3.734 5.246 1 97.06 78 LEU B O 1
ATOM 1429 N N . TRP B 1 79 ? -2.436 -1.854 5.199 1 97.19 79 TRP B N 1
ATOM 1430 C CA . TRP B 1 79 ? -1.922 -1.365 6.477 1 97.19 79 TRP B CA 1
ATOM 1431 C C . TRP B 1 79 ? -2.268 -2.328 7.605 1 97.19 79 TRP B C 1
ATOM 1433 O O . TRP B 1 79 ? -1.419 -2.637 8.445 1 97.19 79 TRP B O 1
ATOM 1443 N N . LYS B 1 80 ? -3.438 -2.824 7.629 1 96.12 80 LYS B N 1
ATOM 1444 C CA . LYS B 1 80 ? -3.896 -3.732 8.68 1 96.12 80 LYS B CA 1
ATOM 1445 C C . LYS B 1 80 ? -3.176 -5.074 8.594 1 96.12 80 LYS B C 1
ATOM 1447 O O . LYS B 1 80 ? -3.104 -5.809 9.586 1 96.12 80 LYS B O 1
ATOM 1452 N N . SER B 1 81 ? -2.641 -5.359 7.422 1 96.06 81 SER B N 1
ATOM 1453 C CA . SER B 1 81 ? -1.957 -6.629 7.199 1 96.06 81 SER B CA 1
ATOM 1454 C C . SER B 1 81 ? -0.458 -6.5 7.445 1 96.06 81 SER B C 1
ATOM 1456 O O . SER B 1 81 ? 0.276 -7.488 7.371 1 96.06 81 SER B O 1
ATOM 1458 N N . ALA B 1 82 ? -0.025 -5.332 7.715 1 96.88 82 ALA B N 1
ATOM 1459 C CA . ALA B 1 82 ? 1.392 -5.086 7.969 1 96.88 82 ALA B CA 1
ATOM 1460 C C . ALA B 1 82 ? 1.751 -5.395 9.422 1 96.88 82 ALA B C 1
ATOM 1462 O O . ALA B 1 82 ? 0.973 -5.105 10.336 1 96.88 82 ALA B O 1
ATOM 1463 N N . GLU B 1 83 ? 2.945 -5.98 9.617 1 92.75 83 GLU B N 1
ATOM 1464 C CA . GLU B 1 83 ? 3.424 -6.344 10.945 1 92.75 83 GLU B CA 1
ATOM 1465 C C . GLU B 1 83 ? 4.82 -5.785 11.203 1 92.75 83 GLU B C 1
ATOM 1467 O O . GLU B 1 83 ? 5.566 -5.508 10.258 1 92.75 83 GLU B O 1
ATOM 1472 N N . GLY B 1 84 ? 5.102 -5.684 12.492 1 86.75 84 GLY B N 1
ATOM 1473 C CA . GLY B 1 84 ? 6.445 -5.277 12.875 1 86.75 84 GLY B CA 1
ATOM 1474 C C . GLY B 1 84 ? 6.875 -3.963 12.258 1 86.75 84 GLY B C 1
ATOM 1475 O O . GLY B 1 84 ? 6.156 -2.965 12.344 1 86.75 84 GLY B O 1
ATOM 1476 N N . ASN B 1 85 ? 8.023 -4.027 11.547 1 91.5 85 ASN B N 1
ATOM 1477 C CA . ASN B 1 85 ? 8.594 -2.824 10.945 1 91.5 85 ASN B CA 1
ATOM 1478 C C . ASN B 1 85 ? 8.023 -2.574 9.547 1 91.5 85 ASN B C 1
ATOM 1480 O O . ASN B 1 85 ? 8.461 -1.654 8.852 1 91.5 85 ASN B O 1
ATOM 1484 N N . GLU B 1 86 ? 7.098 -3.318 9.188 1 96.19 86 GLU B N 1
ATOM 1485 C CA . GLU B 1 86 ? 6.531 -3.184 7.844 1 96.19 86 GLU B CA 1
ATOM 1486 C C . GLU B 1 86 ? 5.73 -1.892 7.711 1 96.19 86 GLU B C 1
ATOM 1488 O O . GLU B 1 86 ? 5.746 -1.25 6.66 1 96.19 86 GLU B O 1
ATOM 1493 N N . LYS B 1 87 ? 5.055 -1.518 8.82 1 96.56 87 LYS B N 1
ATOM 1494 C CA . LYS B 1 87 ? 4.285 -0.277 8.797 1 96.56 87 LYS B CA 1
ATOM 1495 C C . LYS B 1 87 ? 5.195 0.932 8.594 1 96.56 87 LYS B C 1
ATOM 1497 O O . LYS B 1 87 ? 4.844 1.863 7.871 1 96.56 87 LYS B O 1
ATOM 1502 N N . HIS B 1 88 ? 6.324 0.873 9.195 1 96 88 HIS B N 1
ATOM 1503 C CA . HIS B 1 88 ? 7.297 1.945 9.031 1 96 88 HIS B CA 1
ATOM 1504 C C . HIS B 1 88 ? 7.777 2.039 7.59 1 96 88 HIS B C 1
ATOM 1506 O O . HIS B 1 88 ? 7.902 3.137 7.039 1 96 88 HIS B O 1
ATOM 1512 N N . ALA B 1 89 ? 8.047 0.922 7 1 96.25 89 ALA B N 1
ATOM 1513 C CA . ALA B 1 89 ? 8.469 0.879 5.602 1 96.25 89 ALA B CA 1
ATOM 1514 C C . ALA B 1 89 ? 7.367 1.408 4.684 1 96.25 89 ALA B C 1
ATOM 1516 O O . ALA B 1 89 ? 7.641 2.189 3.768 1 96.25 89 ALA B O 1
ATOM 1517 N N . ILE B 1 90 ? 6.156 0.993 4.953 1 97.38 90 ILE B N 1
ATOM 1518 C CA . ILE B 1 90 ? 5.027 1.427 4.137 1 97.38 90 ILE B CA 1
ATOM 1519 C C . ILE B 1 90 ? 4.832 2.934 4.285 1 97.38 90 ILE B C 1
ATOM 1521 O O . ILE B 1 90 ? 4.547 3.629 3.307 1 97.38 90 ILE B O 1
ATOM 1525 N N . ALA B 1 91 ? 5.047 3.439 5.492 1 95.25 91 ALA B N 1
ATOM 1526 C CA . ALA B 1 91 ? 4.906 4.871 5.738 1 95.25 91 ALA B CA 1
ATOM 1527 C C . ALA B 1 91 ? 5.898 5.676 4.902 1 95.25 91 ALA B C 1
ATOM 1529 O O . ALA B 1 91 ? 5.551 6.715 4.34 1 95.25 91 ALA B O 1
ATOM 1530 N N . HIS B 1 92 ? 7.156 5.18 4.785 1 96.12 92 HIS B N 1
ATOM 1531 C CA . HIS B 1 92 ? 8.148 5.867 3.967 1 96.12 92 HIS B CA 1
ATOM 1532 C C . HIS B 1 92 ? 7.719 5.926 2.508 1 96.12 92 HIS B C 1
ATOM 1534 O O . HIS B 1 92 ? 7.832 6.973 1.863 1 96.12 92 HIS B O 1
ATOM 1540 N N . ALA B 1 93 ? 7.25 4.789 2.084 1 96.44 93 ALA B N 1
ATOM 1541 C CA . ALA B 1 93 ? 6.816 4.734 0.692 1 96.44 93 ALA B CA 1
ATOM 1542 C C . ALA B 1 93 ? 5.613 5.645 0.457 1 96.44 93 ALA B C 1
ATOM 1544 O O . ALA B 1 93 ? 5.539 6.332 -0.564 1 96.44 93 ALA B O 1
ATOM 1545 N N . LEU B 1 94 ? 4.695 5.625 1.43 1 95.94 94 LEU B N 1
ATOM 1546 C CA . LEU B 1 94 ? 3.521 6.484 1.339 1 95.94 94 LEU B CA 1
ATOM 1547 C C . LEU B 1 94 ? 3.926 7.953 1.294 1 95.94 94 LEU B C 1
ATOM 1549 O O . LEU B 1 94 ? 3.363 8.734 0.521 1 95.94 94 LEU B O 1
ATOM 1553 N N . LEU B 1 95 ? 4.809 8.273 2.127 1 93.75 95 LEU B N 1
ATOM 1554 C CA . LEU B 1 95 ? 5.285 9.656 2.176 1 93.75 95 LEU B CA 1
ATOM 1555 C C . LEU B 1 95 ? 5.832 10.086 0.821 1 93.75 95 LEU B C 1
ATOM 1557 O O . LEU B 1 95 ? 5.477 11.156 0.317 1 93.75 95 LEU B O 1
ATOM 1561 N N . ARG B 1 96 ? 6.617 9.273 0.228 1 94.12 96 ARG B N 1
ATOM 1562 C CA . ARG B 1 96 ? 7.199 9.602 -1.071 1 94.12 96 ARG B CA 1
ATOM 1563 C C . ARG B 1 96 ? 6.129 9.625 -2.158 1 94.12 96 ARG B C 1
ATOM 1565 O O . ARG B 1 96 ? 6.203 10.43 -3.09 1 94.12 96 ARG B O 1
ATOM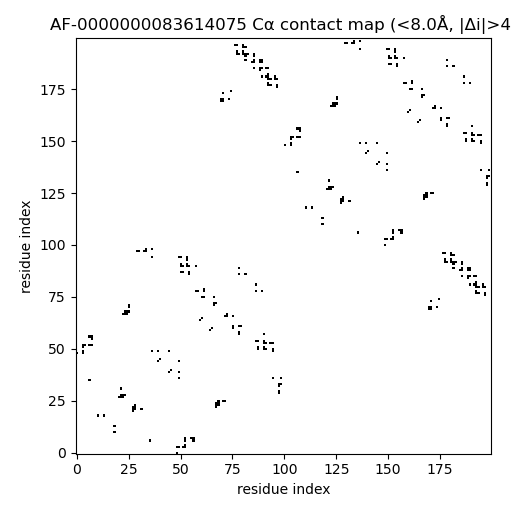 1572 N N . MET B 1 97 ? 5.199 8.75 -2.027 1 94.19 97 MET B N 1
ATOM 1573 C CA . MET B 1 97 ? 4.109 8.672 -2.994 1 94.19 97 MET B CA 1
ATOM 1574 C C . MET B 1 97 ? 3.336 9.984 -3.047 1 94.19 97 MET B C 1
ATOM 1576 O O . MET B 1 97 ? 2.908 10.414 -4.117 1 94.19 97 MET B O 1
ATOM 1580 N N . VAL B 1 98 ? 3.164 10.617 -1.894 1 90.94 98 VAL B N 1
ATOM 1581 C CA . VAL B 1 98 ? 2.342 11.82 -1.846 1 90.94 98 VAL B CA 1
ATOM 1582 C C . VAL B 1 98 ? 3.164 13.023 -2.297 1 90.94 98 VAL B C 1
ATOM 1584 O O . VAL B 1 98 ? 2.611 14.094 -2.584 1 90.94 98 VAL B O 1
ATOM 1587 N N . GLN B 1 99 ? 4.457 12.859 -2.273 1 86.44 99 GLN B N 1
ATOM 1588 C CA . GLN B 1 99 ? 5.332 13.945 -2.695 1 86.44 99 GLN B CA 1
ATOM 1589 C C . GLN B 1 99 ? 5.488 13.969 -4.215 1 86.44 99 GLN B C 1
ATOM 1591 O O . GLN B 1 99 ? 6.062 14.906 -4.77 1 86.44 99 GLN B O 1
ATOM 1596 N N . GLN B 1 100 ? 4.969 12.984 -4.828 1 74.25 100 GLN B N 1
ATOM 1597 C CA . GLN B 1 100 ? 5.062 12.93 -6.281 1 74.25 100 GLN B CA 1
ATOM 1598 C C . GLN B 1 100 ? 3.902 13.672 -6.938 1 74.25 100 GLN B C 1
ATOM 1600 O O . GLN B 1 100 ? 2.822 13.781 -6.355 1 74.25 100 GLN B O 1
#